Protein AF-J9GMK0-F1 (afdb_monomer_lite)

InterPro domains:
  IPR011496 Beta-N-acetylglucosaminidase, catalytic domain [PF07555] (118-277)
  IPR011496 Beta-N-acetylglucosaminidase, catalytic domain [PS52009] (116-287)
  IPR015882 Beta-hexosaminidase, bacterial type, N-terminal [PF02838] (5-112)
  IPR017853 Glycoside hydrolase superfamily [SSF51445] (116-279)
  IPR029018 Beta-hexosaminidase-like, domain 2 [G3DSA:3.30.379.10] (1-112)
  IPR029018 Beta-hexosaminidase-like, domain 2 [SSF55545] (6-112)
  IPR051822 Glycosyl Hydrolase Family 84 [PTHR13170] (99-275)

Organism: NCBI:txid749906

Structure (mmCIF, N/CA/C/O backbone):
data_AF-J9GMK0-F1
#
_entry.id   AF-J9GMK0-F1
#
loop_
_atom_site.group_PDB
_atom_site.id
_atom_site.type_symbol
_atom_site.label_atom_id
_atom_site.label_alt_id
_atom_site.label_comp_id
_atom_site.label_asym_id
_atom_site.label_entity_id
_atom_site.label_seq_id
_atom_site.pdbx_PDB_ins_code
_atom_site.Cartn_x
_atom_site.Cartn_y
_atom_site.Cartn_z
_atom_site.occupancy
_atom_site.B_iso_or_equiv
_atom_site.auth_seq_id
_atom_site.auth_comp_id
_atom_site.auth_asym_id
_atom_site.auth_atom_id
_atom_site.pdbx_PDB_model_num
ATOM 1 N N . MET A 1 1 ? -7.100 6.648 23.096 1.00 59.22 1 MET A N 1
ATOM 2 C CA . MET A 1 1 ? -6.303 5.732 2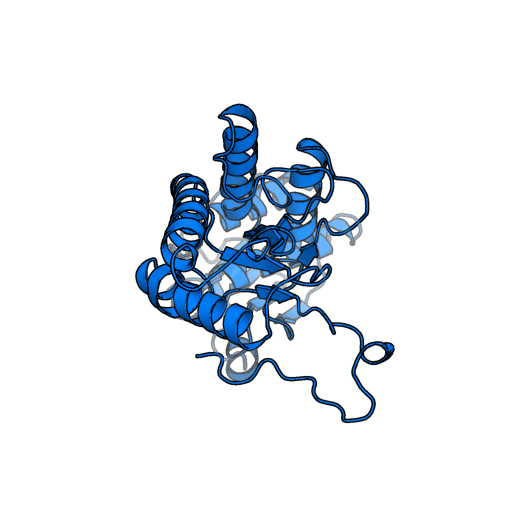2.232 1.00 59.22 1 MET A CA 1
ATOM 3 C C . MET A 1 1 ? -4.825 5.881 22.541 1.00 59.22 1 MET A C 1
ATOM 5 O O . MET A 1 1 ? -4.445 6.974 22.938 1.00 59.22 1 MET A O 1
ATOM 9 N N . GLY A 1 2 ? -4.010 4.836 22.350 1.00 59.94 2 GLY A N 1
ATOM 10 C CA . GLY A 1 2 ? -2.547 4.946 22.476 1.00 59.94 2 GLY A CA 1
ATOM 11 C C . GLY A 1 2 ? -1.956 5.993 21.521 1.00 59.94 2 GLY A C 1
ATOM 12 O O . GLY A 1 2 ? -2.449 6.153 20.401 1.00 59.94 2 GLY A O 1
ATOM 13 N N . ASN A 1 3 ? -0.913 6.709 21.951 1.00 63.22 3 ASN A N 1
ATOM 14 C CA . ASN A 1 3 ? -0.279 7.765 21.145 1.00 63.22 3 ASN A CA 1
ATOM 15 C C . ASN A 1 3 ? 0.328 7.234 19.835 1.00 63.22 3 ASN A C 1
ATOM 17 O O . ASN A 1 3 ? 0.375 7.967 18.854 1.00 63.22 3 ASN A O 1
ATOM 21 N N . GLU A 1 4 ? 0.662 5.944 19.792 1.00 83.88 4 GLU A N 1
ATOM 22 C CA . GLU A 1 4 ? 1.261 5.268 18.633 1.00 83.88 4 GLU A CA 1
ATOM 23 C C . GLU A 1 4 ? 0.251 4.845 17.548 1.00 83.88 4 GLU A C 1
ATOM 25 O O . GLU A 1 4 ? 0.630 4.314 16.502 1.00 83.88 4 GLU A O 1
ATOM 30 N N . ILE A 1 5 ? -1.054 5.069 17.762 1.00 91.12 5 ILE A N 1
ATOM 31 C CA . ILE A 1 5 ? -2.063 4.870 16.713 1.00 91.12 5 ILE A CA 1
ATOM 32 C C . ILE A 1 5 ? -1.959 6.009 15.699 1.00 91.12 5 ILE A C 1
ATOM 34 O O . ILE A 1 5 ? -2.221 7.172 16.031 1.00 91.12 5 ILE A O 1
ATOM 38 N N . THR A 1 6 ? -1.625 5.653 14.460 1.00 93.19 6 THR A N 1
ATOM 39 C CA . THR A 1 6 ? -1.404 6.582 13.348 1.00 93.19 6 THR A CA 1
ATOM 40 C C . THR A 1 6 ? -2.693 7.270 12.908 1.00 93.19 6 THR A C 1
ATOM 42 O O . THR A 1 6 ? -3.789 6.728 13.059 1.00 93.19 6 THR A O 1
ATOM 45 N N . GLN A 1 7 ? -2.565 8.472 12.338 1.00 94.00 7 GLN A N 1
ATOM 46 C CA . GLN A 1 7 ? -3.711 9.251 11.862 1.00 94.00 7 GLN A CA 1
ATOM 47 C C . GLN A 1 7 ? -4.592 8.490 10.848 1.00 94.00 7 GLN A C 1
ATOM 49 O O . GLN A 1 7 ? -5.800 8.483 11.055 1.00 94.00 7 GLN A O 1
ATOM 54 N N . PRO A 1 8 ? -4.050 7.756 9.851 1.00 95.00 8 PRO A N 1
ATOM 55 C CA . PRO A 1 8 ? -4.868 6.961 8.930 1.00 95.00 8 PRO A CA 1
ATOM 56 C C . PRO A 1 8 ? -5.760 5.925 9.622 1.00 95.00 8 PRO A C 1
ATOM 58 O O . PRO A 1 8 ? -6.915 5.759 9.244 1.00 95.00 8 PRO A O 1
ATOM 61 N N . THR A 1 9 ? -5.268 5.264 10.673 1.00 96.44 9 THR A N 1
ATOM 62 C CA . THR A 1 9 ? -6.072 4.320 11.466 1.00 96.44 9 THR A CA 1
ATOM 63 C C . THR A 1 9 ? -7.205 5.027 12.204 1.00 96.44 9 THR A C 1
ATOM 65 O O . THR A 1 9 ? -8.308 4.491 12.300 1.00 96.44 9 THR A O 1
ATOM 68 N N . ARG A 1 10 ? -6.953 6.242 12.710 1.00 95.00 10 ARG A N 1
ATOM 69 C CA . ARG A 1 10 ? -7.975 7.062 13.379 1.00 95.00 10 ARG A CA 1
ATOM 70 C C . ARG A 1 10 ? -9.039 7.516 12.394 1.00 95.00 10 ARG A C 1
ATOM 72 O O . ARG A 1 10 ? -10.217 7.358 12.682 1.00 95.00 10 ARG A O 1
ATOM 79 N N . ASP A 1 11 ? -8.620 8.032 11.245 1.00 96.00 11 ASP A N 1
ATOM 80 C CA . ASP A 1 11 ? -9.519 8.508 10.196 1.00 96.00 11 ASP A CA 1
ATOM 81 C C . ASP A 1 11 ? -10.384 7.364 9.669 1.00 96.00 11 ASP A C 1
ATOM 83 O O . ASP A 1 11 ? -11.595 7.520 9.542 1.00 96.00 11 ASP A O 1
ATOM 87 N N . TYR A 1 12 ? -9.786 6.190 9.444 1.00 97.12 12 TYR A N 1
ATOM 88 C CA . TYR A 1 12 ? -10.525 5.022 8.984 1.00 97.12 12 TYR A CA 1
ATOM 89 C C . TYR A 1 12 ? -11.539 4.535 10.024 1.00 97.12 12 TYR A C 1
ATOM 91 O O . TYR A 1 12 ? -12.679 4.244 9.678 1.00 97.12 12 TYR A O 1
ATOM 99 N N . LEU A 1 13 ? -11.173 4.497 11.309 1.00 96.81 13 LEU A N 1
ATOM 100 C CA . LEU A 1 13 ? -12.131 4.162 12.362 1.00 96.81 13 LEU A CA 1
ATOM 101 C C . LEU A 1 13 ? -13.278 5.174 12.426 1.00 96.81 13 LEU A C 1
ATOM 103 O O . LEU A 1 13 ? -14.431 4.769 12.561 1.00 96.81 13 LEU A O 1
ATOM 107 N N . THR A 1 14 ? -12.969 6.469 12.334 1.00 97.25 14 THR A N 1
ATOM 108 C CA . THR A 1 14 ? -13.987 7.522 12.303 1.00 97.25 14 THR A CA 1
ATOM 109 C C . THR A 1 14 ? -14.949 7.304 11.144 1.00 97.25 14 THR A C 1
ATOM 111 O O . THR A 1 14 ? -16.151 7.231 11.374 1.00 97.25 14 THR A O 1
ATOM 114 N N . GLU A 1 15 ? -14.425 7.080 9.937 1.00 96.44 15 GLU A N 1
ATOM 115 C CA . GLU A 1 15 ? -15.218 6.777 8.742 1.00 96.44 15 GLU A CA 1
ATOM 116 C C . GLU A 1 15 ? -16.147 5.569 8.966 1.00 96.44 15 GLU A C 1
ATOM 118 O O . GLU A 1 15 ? -17.337 5.633 8.661 1.00 96.44 15 GLU A O 1
ATOM 123 N N . VAL A 1 16 ? -15.631 4.478 9.542 1.00 96.31 16 VAL A N 1
ATOM 124 C CA . VAL A 1 16 ? -16.402 3.252 9.820 1.00 96.31 16 VAL A CA 1
ATOM 125 C C . VAL A 1 16 ? -17.542 3.499 10.810 1.00 96.31 16 VAL A C 1
ATOM 127 O O . VAL A 1 16 ? -18.645 2.987 10.621 1.00 96.31 16 VAL A O 1
ATOM 130 N N . LEU A 1 17 ? -17.298 4.273 11.868 1.00 96.00 17 LEU A N 1
ATOM 131 C CA . LEU A 1 17 ? -18.303 4.559 12.894 1.00 96.00 17 LEU A CA 1
ATOM 132 C C . LEU A 1 17 ? -19.346 5.581 12.412 1.00 96.00 17 LEU A C 1
ATOM 134 O O . LEU A 1 17 ? -20.532 5.452 12.716 1.00 96.00 17 LEU A O 1
ATOM 138 N N . GLU A 1 18 ? -18.942 6.567 11.616 1.00 95.75 18 GLU A N 1
ATOM 139 C CA . GLU A 1 18 ? -19.864 7.537 11.018 1.00 95.75 18 GLU A CA 1
ATOM 140 C C . GLU A 1 18 ? -20.797 6.883 9.987 1.00 95.75 18 GLU A C 1
ATOM 142 O O . GLU A 1 18 ? -21.972 7.245 9.912 1.00 95.75 18 GLU A O 1
ATOM 147 N N . GLN A 1 19 ? -20.331 5.861 9.254 1.00 93.25 19 GLN A N 1
ATOM 148 C CA . GLN A 1 19 ? -21.160 5.082 8.318 1.00 93.25 19 GLN A CA 1
ATOM 149 C C . GLN A 1 19 ? -22.354 4.386 8.989 1.00 93.25 19 GLN A C 1
ATOM 151 O O . GLN A 1 19 ? -23.363 4.145 8.327 1.00 93.25 19 GLN A O 1
ATOM 156 N N . ILE A 1 20 ? -22.269 4.100 10.292 1.00 93.38 20 ILE A N 1
ATOM 157 C CA . ILE A 1 20 ? -23.366 3.523 11.085 1.00 93.38 20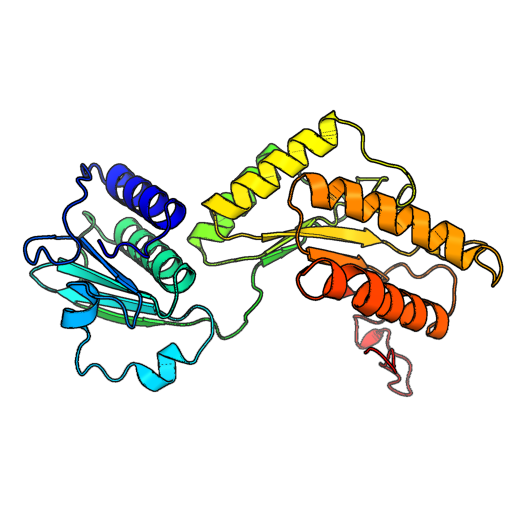 ILE A CA 1
ATOM 158 C C . ILE A 1 20 ? -24.113 4.577 11.923 1.00 93.38 20 ILE A C 1
ATOM 160 O O . ILE A 1 20 ? -24.860 4.237 12.839 1.00 93.38 20 ILE A O 1
ATOM 164 N N . GLY A 1 21 ? -23.896 5.867 11.645 1.00 92.88 21 GLY A N 1
ATOM 165 C CA . GLY A 1 21 ? -24.564 6.980 12.323 1.00 92.88 21 GLY A CA 1
ATOM 166 C C . GLY A 1 21 ? -24.033 7.297 13.724 1.00 92.88 21 GLY A C 1
ATOM 167 O O . GLY A 1 21 ? -24.699 8.007 14.478 1.00 92.88 21 GLY A O 1
ATOM 168 N N . SER A 1 22 ? -22.856 6.786 14.099 1.00 93.38 22 SER A N 1
ATOM 169 C CA . SER A 1 22 ? -22.229 7.111 15.385 1.00 93.38 22 SER A CA 1
ATOM 170 C C . SER A 1 22 ? -21.445 8.423 15.315 1.00 93.38 22 SER A C 1
ATOM 172 O O . SER A 1 22 ? -20.914 8.795 14.274 1.00 93.38 22 SER A O 1
ATOM 174 N N . THR A 1 23 ? -21.335 9.122 16.446 1.00 92.81 23 THR A N 1
ATOM 175 C CA . THR A 1 23 ? -20.430 10.272 16.606 1.00 92.81 23 THR A CA 1
ATOM 176 C C . THR A 1 23 ? -19.166 9.827 17.326 1.00 92.81 23 THR A C 1
ATOM 178 O O . THR A 1 23 ? -19.242 9.148 18.351 1.00 92.81 23 THR A O 1
ATOM 181 N N . VAL A 1 24 ? -18.000 10.224 16.817 1.00 94.56 24 VAL A N 1
ATOM 182 C CA . VAL A 1 24 ? -16.709 9.812 17.374 1.00 94.56 24 VAL A CA 1
ATOM 183 C C . VAL A 1 24 ? -16.100 10.929 18.209 1.00 94.56 24 VAL A C 1
ATOM 185 O O . VAL A 1 24 ? -15.890 12.044 17.739 1.00 94.56 24 VAL A O 1
ATOM 188 N N . GLN A 1 25 ? -15.766 10.607 19.458 1.00 93.88 25 GLN A N 1
ATOM 189 C CA . GLN A 1 25 ? -14.982 11.468 20.333 1.00 93.88 25 GLN A CA 1
ATOM 190 C C . GLN A 1 25 ? -13.764 10.702 20.840 1.00 93.88 25 GLN A C 1
ATOM 192 O O . GLN A 1 25 ? -13.881 9.673 21.507 1.00 93.88 25 GLN A O 1
ATOM 197 N N . PHE A 1 26 ? -12.575 11.227 20.558 1.00 92.19 26 PHE A N 1
ATOM 198 C CA . PHE A 1 26 ? -11.341 10.631 21.048 1.00 92.19 26 PHE A CA 1
ATOM 199 C C . PHE A 1 26 ? -11.056 11.047 22.490 1.00 92.19 26 PHE A C 1
ATOM 201 O O . PHE A 1 26 ? -11.095 12.224 22.842 1.00 92.19 26 PHE A O 1
ATOM 208 N N . VAL A 1 27 ? -10.738 10.052 23.315 1.00 93.44 27 VAL A N 1
ATOM 209 C CA . VAL A 1 27 ? -10.369 10.204 24.728 1.00 93.44 27 VAL A CA 1
ATOM 210 C C . VAL A 1 27 ? -8.989 9.596 24.996 1.00 93.44 27 VAL A C 1
ATOM 212 O O . VAL A 1 27 ? -8.402 8.938 24.125 1.00 93.44 27 VAL A O 1
ATOM 215 N N . ASP A 1 28 ? -8.477 9.801 26.213 1.00 91.00 28 ASP A N 1
ATOM 216 C CA . ASP A 1 28 ? -7.183 9.281 26.670 1.00 91.00 28 ASP A CA 1
ATOM 217 C C . ASP A 1 28 ? -7.020 7.763 26.434 1.00 91.00 28 ASP A C 1
ATOM 219 O O . ASP A 1 28 ? -7.984 6.994 26.459 1.00 91.00 28 ASP A O 1
ATOM 223 N N . ALA A 1 29 ? -5.785 7.316 26.180 1.00 86.62 29 ALA A N 1
ATOM 224 C CA . ALA A 1 29 ? -5.425 5.908 25.973 1.00 86.62 29 ALA A CA 1
ATOM 225 C C . ALA A 1 29 ? -5.848 4.970 27.107 1.00 86.62 29 ALA A C 1
ATOM 227 O O . ALA A 1 29 ? -6.116 3.797 26.853 1.00 86.62 29 ALA A O 1
ATOM 228 N N . ASN A 1 30 ? -5.888 5.479 28.335 1.00 88.31 30 ASN A N 1
ATOM 229 C CA . ASN A 1 30 ? -6.138 4.722 29.555 1.00 88.31 30 ASN A CA 1
ATOM 230 C C . ASN A 1 30 ? -7.572 4.885 30.070 1.00 88.31 30 ASN A C 1
ATOM 232 O O . ASN A 1 30 ? -7.880 4.445 31.177 1.00 88.31 30 ASN A O 1
ATOM 236 N N . ASN A 1 31 ? -8.453 5.527 29.298 1.00 90.44 31 ASN A N 1
ATOM 237 C CA . ASN A 1 31 ? -9.840 5.691 29.696 1.00 90.44 31 ASN A CA 1
ATOM 238 C C . ASN A 1 31 ? -10.613 4.366 29.550 1.00 90.44 31 ASN A C 1
ATOM 240 O O . ASN A 1 31 ? -11.061 4.007 28.462 1.00 90.44 31 ASN A O 1
ATOM 244 N N . ALA A 1 32 ? -10.832 3.678 30.672 1.00 88.12 32 ALA A N 1
ATOM 245 C CA . ALA A 1 32 ? -11.587 2.426 30.731 1.00 88.12 32 ALA A CA 1
ATOM 246 C C . ALA A 1 32 ? -13.088 2.569 30.393 1.00 88.12 32 ALA A C 1
ATOM 248 O O . ALA A 1 32 ? -13.758 1.568 30.162 1.00 88.12 32 ALA A O 1
ATOM 249 N N . SER A 1 33 ? -13.642 3.783 30.326 1.00 91.56 33 SER A N 1
ATOM 250 C CA . SER A 1 33 ? -15.027 3.996 29.869 1.00 91.56 33 SER A CA 1
ATOM 251 C C . SER A 1 33 ? -15.167 4.061 28.341 1.00 91.56 33 SER A C 1
ATOM 253 O O . SER A 1 33 ? -16.284 4.132 27.836 1.00 91.56 33 SER A O 1
ATOM 255 N N . ALA A 1 34 ? -14.057 4.024 27.591 1.00 92.38 34 ALA A N 1
ATOM 256 C CA . ALA A 1 34 ? -14.096 4.030 26.134 1.00 92.38 34 ALA A CA 1
ATOM 257 C C . ALA A 1 34 ? -14.759 2.754 25.584 1.00 92.38 34 ALA A C 1
ATOM 259 O O . ALA A 1 34 ? -14.341 1.640 25.915 1.00 92.38 34 ALA A O 1
ATOM 260 N N . GLN A 1 35 ? -15.750 2.947 24.708 1.00 94.75 35 GLN A N 1
ATOM 261 C CA . GLN A 1 35 ? -16.499 1.876 24.037 1.00 94.75 35 GLN A CA 1
ATOM 262 C C . GLN A 1 35 ? -15.698 1.210 22.915 1.00 94.75 35 GLN A C 1
ATOM 264 O O . GLN A 1 35 ? -15.872 0.024 22.663 1.00 94.75 35 GLN A O 1
ATOM 269 N N . ILE A 1 36 ? -14.801 1.956 22.265 1.00 96.44 36 ILE A N 1
ATOM 270 C CA . ILE A 1 36 ? -13.836 1.423 21.302 1.00 96.44 36 ILE A CA 1
ATOM 271 C C . ILE A 1 36 ? -12.430 1.745 21.808 1.00 96.44 36 ILE A C 1
ATOM 273 O O . ILE A 1 36 ? -12.104 2.899 22.102 1.00 96.44 36 ILE A O 1
ATOM 277 N N . ARG A 1 37 ? -11.583 0.725 21.920 1.00 96.81 37 ARG A N 1
ATOM 278 C CA . ARG A 1 37 ? -10.231 0.818 22.479 1.00 96.81 37 ARG A CA 1
ATOM 279 C C . ARG A 1 37 ? -9.231 0.355 21.428 1.00 96.81 37 ARG A C 1
ATOM 281 O O . ARG A 1 37 ? -9.297 -0.783 20.986 1.00 96.81 37 ARG A O 1
ATOM 288 N N . LEU A 1 38 ? -8.300 1.227 21.045 1.00 96.31 38 LEU A N 1
ATOM 289 C CA . LEU A 1 38 ? -7.215 0.903 20.114 1.00 96.31 38 LEU A CA 1
ATOM 290 C C . LEU A 1 38 ? -5.867 1.058 20.806 1.00 96.31 38 LEU A C 1
ATOM 292 O O . LEU A 1 38 ? -5.611 2.082 21.457 1.00 96.31 38 LEU A O 1
ATOM 296 N N . GLY A 1 39 ? -5.001 0.068 20.613 1.00 96.12 39 GLY A N 1
ATOM 297 C CA . GLY A 1 39 ? -3.627 0.089 21.095 1.00 96.12 39 GLY A CA 1
ATOM 298 C C . GLY A 1 39 ? -2.676 -0.712 20.218 1.00 96.12 39 GLY A C 1
ATOM 299 O O . GLY A 1 39 ? -3.091 -1.459 19.331 1.00 96.12 39 GLY A O 1
ATOM 300 N N . ILE A 1 40 ? -1.388 -0.541 20.507 1.00 96.62 40 ILE A N 1
ATOM 301 C CA . ILE A 1 40 ? -0.278 -1.281 19.906 1.00 96.62 40 ILE A CA 1
ATOM 302 C C . ILE A 1 40 ? 0.437 -2.046 21.017 1.00 96.62 40 ILE A C 1
ATOM 304 O O . ILE A 1 40 ? 0.637 -1.505 22.111 1.00 96.62 40 ILE A O 1
ATOM 308 N N . LYS A 1 41 ? 0.809 -3.302 20.759 1.00 95.31 41 LYS A N 1
ATOM 309 C CA . LYS A 1 41 ? 1.547 -4.132 21.719 1.00 95.31 41 LYS A CA 1
ATOM 310 C C . LYS A 1 41 ? 2.794 -3.392 22.220 1.00 95.31 41 LYS A C 1
ATOM 312 O O . LYS A 1 41 ? 3.508 -2.761 21.452 1.00 95.31 41 LYS A O 1
ATOM 317 N N . GLY A 1 42 ? 3.048 -3.470 23.527 1.00 92.00 42 GLY A N 1
ATOM 318 C CA . GLY A 1 42 ? 4.201 -2.819 24.162 1.00 92.00 42 GLY A CA 1
ATOM 319 C C . GLY A 1 42 ? 4.015 -1.330 24.480 1.00 92.00 42 GLY A C 1
ATOM 320 O O . GLY A 1 42 ? 4.931 -0.720 25.022 1.00 92.00 42 GLY A O 1
ATOM 321 N N . THR A 1 43 ? 2.843 -0.748 24.200 1.00 93.12 43 THR A N 1
ATOM 322 C CA . THR A 1 43 ? 2.535 0.660 24.511 1.00 93.12 43 THR A CA 1
ATOM 323 C C . THR A 1 43 ? 1.513 0.778 25.653 1.00 93.12 43 THR A C 1
ATOM 325 O O . THR A 1 43 ? 0.576 -0.021 25.715 1.00 93.12 43 THR A O 1
ATOM 328 N N . PRO A 1 44 ? 1.622 1.762 26.566 1.00 92.50 44 PRO A N 1
ATOM 329 C CA . PRO A 1 44 ? 0.616 1.958 27.609 1.00 92.50 44 PRO A CA 1
ATOM 330 C C . PRO A 1 44 ? -0.755 2.330 27.020 1.00 92.50 44 PRO A C 1
ATOM 332 O O . PRO A 1 44 ? -0.930 3.403 26.441 1.00 92.50 44 PRO A O 1
ATOM 335 N N . SER A 1 45 ? -1.741 1.444 27.163 1.00 94.94 45 SER A N 1
ATOM 336 C CA . SER A 1 45 ? -3.132 1.703 26.779 1.00 94.94 45 SER A CA 1
ATOM 337 C C . SER A 1 45 ? -4.085 0.718 27.449 1.00 94.94 45 SER A C 1
ATOM 339 O O . SER A 1 45 ? -3.695 -0.384 27.831 1.00 94.94 45 SER A O 1
ATOM 341 N N . GLU A 1 46 ? -5.362 1.084 27.536 1.00 94.94 46 GLU A N 1
ATOM 342 C CA . GLU A 1 46 ? -6.411 0.175 28.001 1.00 94.94 46 GLU A CA 1
ATOM 343 C C . GLU A 1 46 ? -6.537 -1.067 27.102 1.00 94.94 46 GLU A C 1
ATOM 345 O O . GLU A 1 46 ? -6.796 -2.161 27.593 1.00 94.94 46 GLU A O 1
ATOM 350 N N . ALA A 1 47 ? -6.294 -0.927 25.794 1.00 95.69 47 ALA A N 1
ATOM 351 C CA . ALA A 1 47 ? -6.325 -2.058 24.872 1.00 95.69 47 ALA A CA 1
ATOM 352 C C . ALA A 1 47 ? -5.247 -3.104 25.193 1.00 95.69 47 ALA A C 1
ATOM 354 O O . ALA A 1 47 ? -5.524 -4.298 25.140 1.00 95.69 47 ALA A O 1
ATOM 355 N N . VAL A 1 48 ? -4.043 -2.671 25.584 1.00 95.94 48 VAL A N 1
ATOM 356 C CA . VAL A 1 48 ? -2.987 -3.594 26.027 1.00 95.94 48 VAL A CA 1
ATOM 357 C C . VAL A 1 48 ? -3.396 -4.319 27.306 1.00 95.94 48 VAL A C 1
ATOM 359 O O . VAL A 1 48 ? -3.266 -5.537 27.352 1.00 95.94 48 VAL A O 1
ATOM 362 N N . LYS A 1 49 ? -3.976 -3.612 28.286 1.00 95.69 49 LYS A N 1
ATOM 363 C CA . LYS A 1 49 ? -4.445 -4.220 29.545 1.00 95.69 49 LYS A CA 1
ATOM 364 C C . LYS A 1 49 ? -5.498 -5.301 29.329 1.00 95.69 49 LYS A C 1
ATOM 366 O O . LYS A 1 49 ? -5.450 -6.344 29.965 1.00 95.69 49 LYS A O 1
ATOM 371 N N . VAL A 1 50 ? -6.441 -5.081 28.410 1.00 95.81 50 VAL A N 1
ATOM 372 C CA . VAL A 1 50 ? -7.479 -6.075 28.077 1.00 95.81 50 VAL A CA 1
ATOM 373 C C . VAL A 1 50 ? -6.863 -7.389 27.590 1.00 95.81 50 VAL A C 1
ATOM 375 O O . VAL A 1 50 ? -7.384 -8.461 27.894 1.00 95.81 50 VAL A O 1
ATOM 378 N N . PHE A 1 51 ? -5.753 -7.322 26.857 1.00 96.25 51 PHE A N 1
ATOM 379 C CA . PHE A 1 51 ? -5.046 -8.495 26.345 1.00 96.25 51 PHE A CA 1
ATOM 380 C C . PHE A 1 51 ? -3.870 -8.941 27.230 1.00 96.25 51 PHE A C 1
ATOM 382 O O . PHE A 1 51 ? -3.120 -9.835 26.834 1.00 96.25 51 PHE A O 1
ATOM 389 N N . GLU A 1 52 ? -3.703 -8.384 28.435 1.00 93.12 52 GLU A N 1
ATOM 390 C CA . GLU A 1 52 ? -2.723 -8.899 29.395 1.00 93.12 52 GLU A CA 1
ATOM 391 C C . GLU A 1 52 ? -3.049 -10.359 29.742 1.00 93.12 52 GLU A C 1
ATOM 393 O O . GLU A 1 52 ? -4.177 -10.711 30.083 1.00 93.12 52 GLU A O 1
ATOM 398 N N . GLY A 1 53 ? -2.052 -11.236 29.609 1.00 87.88 53 GLY A N 1
ATOM 399 C CA . GLY A 1 53 ? -2.211 -12.676 29.831 1.00 87.88 53 GLY A CA 1
ATOM 400 C C . GLY A 1 53 ? -2.862 -13.451 28.678 1.00 87.88 53 GLY A C 1
ATOM 401 O O . GLY A 1 53 ? -2.937 -14.677 28.756 1.00 87.88 53 GLY A O 1
ATOM 402 N N . ALA A 1 54 ? -3.290 -12.793 27.594 1.00 90.12 54 ALA A N 1
ATOM 403 C CA . ALA A 1 54 ? -3.717 -13.493 26.385 1.00 90.12 54 ALA A CA 1
ATOM 404 C C . ALA A 1 54 ? -2.510 -14.151 25.689 1.00 90.12 54 ALA A C 1
ATOM 406 O O . ALA A 1 54 ? -1.437 -13.554 25.570 1.00 90.12 54 ALA A O 1
ATOM 407 N N . ASN A 1 55 ? -2.681 -15.379 25.190 1.00 90.62 55 ASN A N 1
ATOM 408 C CA . ASN A 1 55 ? -1.621 -16.108 24.489 1.00 90.62 55 ASN A CA 1
ATOM 409 C C . ASN A 1 55 ? -1.475 -15.628 23.032 1.00 90.62 55 ASN A C 1
ATOM 411 O O . ASN A 1 55 ? -1.866 -16.319 22.094 1.00 90.62 55 ASN A O 1
ATOM 415 N N . LEU A 1 56 ? -0.931 -14.422 22.858 1.00 93.56 56 LEU A N 1
ATOM 416 C CA . LEU A 1 56 ? -0.773 -13.766 21.556 1.00 93.56 56 LEU A CA 1
ATOM 417 C C . LEU A 1 56 ? 0.631 -13.906 20.963 1.00 93.56 56 LEU A C 1
ATOM 419 O O . LEU A 1 56 ? 0.841 -13.505 19.824 1.00 93.56 56 LEU A O 1
ATOM 423 N N . GLU A 1 57 ? 1.606 -14.444 21.703 1.00 90.31 57 GLU A N 1
ATOM 424 C CA . GLU A 1 57 ? 3.021 -14.418 21.303 1.00 90.31 57 GLU A CA 1
ATOM 425 C C . GLU A 1 57 ? 3.264 -15.037 19.930 1.00 90.31 57 GLU A C 1
ATOM 427 O O . GLU A 1 57 ? 3.931 -14.428 19.097 1.00 90.31 57 GLU A O 1
ATOM 432 N N . LYS A 1 58 ? 2.672 -16.210 19.678 1.00 89.81 58 LYS A N 1
ATOM 433 C CA . LYS A 1 58 ? 2.822 -16.904 18.399 1.00 89.81 58 LYS A CA 1
ATOM 434 C C . LYS A 1 58 ? 2.145 -16.145 17.256 1.00 89.81 58 LYS A C 1
ATOM 436 O O . LYS A 1 58 ? 2.751 -15.995 16.206 1.00 89.81 58 LYS A O 1
ATOM 441 N N . ALA A 1 59 ? 0.921 -15.657 17.462 1.00 92.00 59 ALA A N 1
ATOM 442 C CA . ALA A 1 59 ? 0.184 -14.920 16.434 1.00 92.00 59 ALA A CA 1
ATOM 443 C C . ALA A 1 59 ? 0.859 -13.579 16.108 1.00 92.00 59 ALA A C 1
ATOM 445 O O . ALA A 1 59 ? 0.968 -13.203 14.952 1.00 92.00 59 ALA A O 1
ATOM 446 N N . PHE A 1 60 ? 1.374 -12.873 17.116 1.00 96.06 60 PHE A N 1
ATOM 447 C CA . PHE A 1 60 ? 1.978 -11.547 16.951 1.00 96.06 60 PHE A CA 1
ATOM 448 C C . PHE A 1 60 ? 3.421 -11.595 16.427 1.00 96.06 60 PHE A C 1
ATOM 450 O O . PHE A 1 60 ? 4.039 -10.545 16.272 1.00 96.06 60 PHE A O 1
ATOM 457 N N . ALA A 1 61 ? 3.965 -12.789 16.177 1.00 94.50 61 ALA A N 1
ATOM 458 C CA . ALA A 1 61 ? 5.192 -12.970 15.406 1.00 94.50 61 ALA A CA 1
ATOM 459 C C . ALA A 1 61 ? 4.928 -13.004 13.887 1.00 94.50 61 ALA A C 1
ATOM 461 O O . ALA A 1 61 ? 5.873 -12.926 13.104 1.00 94.50 61 ALA A O 1
ATOM 462 N N . GLU A 1 62 ? 3.665 -13.135 13.475 1.00 96.44 62 GLU A N 1
ATOM 463 C CA . GLU A 1 62 ? 3.264 -13.211 12.073 1.00 96.44 62 GLU A CA 1
ATOM 464 C C . GLU A 1 62 ? 3.041 -11.809 11.467 1.00 96.44 62 GLU A C 1
ATOM 466 O O . GLU A 1 62 ? 2.751 -10.849 12.192 1.00 96.44 62 GLU A O 1
ATOM 471 N N . PRO A 1 63 ? 3.147 -11.659 10.132 1.00 95.25 63 PRO A N 1
ATOM 472 C CA . PRO A 1 63 ? 2.935 -10.381 9.460 1.00 95.25 63 PRO A CA 1
ATOM 473 C C . PRO A 1 63 ? 1.545 -9.798 9.717 1.00 95.25 63 PRO A C 1
ATOM 475 O O . PRO A 1 63 ? 0.542 -10.513 9.689 1.00 95.25 63 PRO A O 1
ATOM 478 N N . ASP A 1 64 ? 1.483 -8.473 9.871 1.00 96.69 64 ASP A N 1
ATOM 479 C CA . ASP A 1 64 ? 0.232 -7.710 9.948 1.00 96.69 64 ASP A CA 1
ATOM 480 C C . ASP A 1 64 ? -0.711 -8.140 11.095 1.00 96.69 64 ASP A C 1
ATOM 482 O O . ASP A 1 64 ? -1.909 -7.855 11.061 1.00 96.69 64 ASP A O 1
ATOM 486 N N . ALA A 1 65 ? -0.178 -8.820 12.114 1.00 98.00 65 ALA A N 1
ATOM 487 C CA . ALA A 1 65 ? -0.965 -9.443 13.167 1.00 98.00 65 ALA A CA 1
ATOM 488 C C . ALA A 1 65 ? -1.714 -8.444 14.061 1.00 98.00 65 ALA A C 1
ATOM 490 O O . ALA A 1 65 ? -1.212 -7.371 14.422 1.00 98.00 65 ALA A O 1
ATOM 491 N N . TYR A 1 66 ? -2.916 -8.838 14.474 1.00 98.50 66 TYR A N 1
ATOM 492 C CA . TYR A 1 66 ? -3.748 -8.098 15.413 1.00 98.50 66 TYR A CA 1
ATOM 493 C C . TYR A 1 66 ? -4.708 -9.021 16.168 1.00 98.50 66 TYR A C 1
ATOM 495 O O . TYR A 1 66 ? -4.932 -10.176 15.807 1.00 98.50 66 TYR A O 1
ATOM 503 N N . ALA A 1 67 ? -5.298 -8.489 17.233 1.00 98.50 67 ALA A N 1
ATOM 504 C CA . ALA A 1 67 ? -6.389 -9.115 17.956 1.00 98.50 67 ALA A CA 1
ATOM 505 C C . ALA A 1 67 ? -7.560 -8.140 18.099 1.00 98.50 67 ALA A C 1
ATOM 507 O O . ALA A 1 67 ? -7.356 -6.942 18.311 1.00 98.50 67 ALA A O 1
ATOM 508 N N . ILE A 1 68 ? -8.784 -8.654 18.005 1.00 98.50 68 ILE A N 1
ATOM 509 C CA . ILE A 1 68 ? -10.013 -7.931 18.337 1.00 98.50 68 ILE A CA 1
ATOM 510 C C . ILE A 1 68 ? -10.798 -8.731 19.375 1.00 98.50 68 ILE A C 1
ATOM 512 O O . ILE A 1 68 ? -10.974 -9.937 19.231 1.00 98.50 68 ILE A O 1
ATOM 516 N N . ARG A 1 69 ? -11.261 -8.060 20.429 1.00 98.19 69 ARG A N 1
ATOM 517 C CA . ARG A 1 69 ? -12.170 -8.612 21.435 1.00 98.19 69 ARG A CA 1
ATOM 518 C C . ARG A 1 69 ? -13.401 -7.725 21.525 1.00 98.19 69 ARG A C 1
ATOM 520 O O . ARG A 1 69 ? -13.270 -6.516 21.695 1.00 98.19 69 ARG A O 1
ATOM 527 N N . VAL A 1 70 ? -14.573 -8.330 21.426 1.00 97.94 70 VAL A N 1
ATOM 528 C CA . VAL A 1 70 ? -15.865 -7.697 21.684 1.00 97.94 70 VAL A CA 1
ATOM 529 C C . VAL A 1 70 ? -16.447 -8.342 22.934 1.00 97.94 70 VAL A C 1
ATOM 531 O O . VAL A 1 70 ? -16.607 -9.561 22.980 1.00 97.94 70 VAL A O 1
ATOM 534 N N . ASP A 1 71 ? -16.750 -7.529 23.938 1.00 95.62 71 ASP A N 1
ATOM 535 C CA . ASP A 1 71 ? -17.444 -7.939 25.158 1.00 95.62 71 ASP A CA 1
ATOM 536 C C . ASP A 1 71 ? -18.591 -6.966 25.488 1.00 95.62 71 ASP A C 1
ATOM 538 O O . ASP A 1 71 ? -18.872 -6.041 24.726 1.00 95.62 71 ASP A O 1
ATOM 542 N N . ASP A 1 72 ? -19.267 -7.165 26.624 1.00 91.06 72 ASP A N 1
ATOM 543 C CA . ASP A 1 72 ? -20.401 -6.324 27.047 1.00 91.06 72 ASP A CA 1
ATOM 544 C C . ASP A 1 72 ? -20.041 -4.850 27.295 1.00 91.06 72 ASP A C 1
ATOM 546 O O . ASP A 1 72 ? -20.928 -4.007 27.433 1.00 91.06 72 ASP A O 1
ATOM 550 N N . LYS A 1 73 ? -18.751 -4.528 27.427 1.00 90.62 73 LYS A N 1
ATOM 551 C CA . LYS A 1 73 ? -18.272 -3.194 27.794 1.00 90.62 73 LYS A CA 1
ATOM 552 C C . LYS A 1 73 ? -17.711 -2.442 26.598 1.00 90.62 73 LYS A C 1
ATOM 554 O O . LYS A 1 73 ? -17.898 -1.228 26.521 1.00 90.62 73 LYS A O 1
ATOM 559 N N . ALA A 1 74 ? -16.961 -3.121 25.731 1.00 96.44 74 ALA A N 1
ATOM 560 C CA . ALA A 1 74 ? -16.216 -2.463 24.668 1.00 96.44 74 ALA A CA 1
ATOM 561 C C . ALA A 1 74 ? -15.837 -3.393 23.505 1.00 96.44 74 ALA A C 1
ATOM 563 O O . ALA A 1 74 ? -15.742 -4.613 23.633 1.00 96.44 74 ALA A O 1
ATOM 564 N N . VAL A 1 75 ? -15.493 -2.764 22.380 1.00 98.00 75 VAL A N 1
ATOM 565 C CA . VAL A 1 75 ? -14.670 -3.358 21.326 1.00 98.00 75 VAL A CA 1
ATOM 566 C C . VAL A 1 75 ? -13.223 -2.937 21.551 1.00 98.00 75 VAL A C 1
ATOM 568 O O . VAL A 1 75 ? -12.903 -1.749 21.592 1.00 98.00 75 VAL A O 1
ATOM 571 N N . THR A 1 76 ? -12.326 -3.904 21.671 1.00 98.25 76 THR A N 1
ATOM 572 C CA . THR A 1 76 ? -10.894 -3.670 21.853 1.00 98.25 76 THR A CA 1
ATOM 573 C C . THR A 1 76 ? -10.112 -4.239 20.684 1.00 98.25 76 THR A C 1
ATOM 575 O O . THR A 1 76 ? -10.214 -5.427 20.408 1.00 98.25 76 THR A O 1
ATOM 578 N N . ILE A 1 77 ? -9.300 -3.408 20.034 1.00 98.44 77 ILE A N 1
ATOM 579 C CA . ILE A 1 77 ? -8.388 -3.784 18.953 1.00 98.44 77 ILE A CA 1
ATOM 580 C C . ILE A 1 77 ? -6.951 -3.542 19.419 1.00 98.44 77 ILE A C 1
ATOM 582 O O . ILE A 1 77 ? -6.592 -2.435 19.835 1.00 98.44 77 ILE A O 1
ATOM 586 N N . LEU A 1 78 ? -6.121 -4.573 19.314 1.00 98.25 78 LEU A N 1
ATOM 587 C CA . LEU A 1 78 ? -4.696 -4.520 19.606 1.00 98.25 78 LEU A CA 1
ATOM 588 C C . LEU A 1 78 ? -3.905 -4.959 18.373 1.00 98.25 78 LEU A C 1
ATOM 590 O O . LEU A 1 78 ? -3.972 -6.119 17.979 1.00 98.25 78 LEU A O 1
ATOM 594 N N . GLY A 1 79 ? -3.138 -4.049 17.779 1.00 97.88 79 GLY A N 1
ATOM 595 C CA . GLY A 1 79 ? -2.176 -4.399 16.733 1.00 97.88 79 GLY A CA 1
ATOM 596 C C . GLY A 1 79 ? -0.853 -4.884 17.325 1.00 97.88 79 GLY A C 1
ATOM 597 O O . GLY A 1 79 ? -0.410 -4.360 18.352 1.00 97.88 79 GLY A O 1
ATOM 598 N N . ALA A 1 80 ? -0.191 -5.840 16.670 1.00 96.75 80 ALA A N 1
ATOM 599 C CA . ALA A 1 80 ? 1.226 -6.109 16.927 1.00 96.75 80 ALA A CA 1
ATOM 600 C C . ALA A 1 80 ? 2.072 -4.874 16.579 1.00 96.75 80 ALA A C 1
ATOM 602 O O . ALA A 1 80 ? 2.920 -4.454 17.362 1.00 96.75 80 ALA A O 1
ATOM 603 N N . GLU A 1 81 ? 1.735 -4.248 15.452 1.00 94.81 81 GLU A N 1
ATOM 604 C CA . GLU A 1 81 ? 2.257 -2.972 14.968 1.00 94.81 81 GLU A CA 1
ATOM 605 C C . GLU A 1 81 ? 1.110 -2.100 14.433 1.00 94.81 81 GLU A C 1
ATOM 607 O O . GLU A 1 81 ? -0.056 -2.512 14.414 1.00 94.81 81 GLU A O 1
ATOM 612 N N . SER A 1 82 ? 1.435 -0.886 13.977 1.00 93.75 82 SER A N 1
ATOM 613 C CA . SER A 1 82 ? 0.449 0.109 13.533 1.00 93.75 82 SER A CA 1
ATOM 614 C C . SER A 1 82 ? -0.508 -0.414 12.454 1.00 93.75 82 SER A C 1
ATOM 616 O O . SER A 1 82 ? -1.724 -0.259 12.580 1.00 93.75 82 SER A O 1
ATOM 618 N N . MET A 1 83 ? 0.021 -1.107 11.437 1.00 94.56 83 MET A N 1
ATOM 619 C CA . MET A 1 83 ? -0.802 -1.684 10.368 1.00 94.56 83 MET A CA 1
ATOM 620 C C . MET A 1 83 ? -1.688 -2.833 10.855 1.00 94.56 83 MET A C 1
ATOM 622 O O . MET A 1 83 ? -2.807 -2.971 10.374 1.00 94.56 83 MET A O 1
ATOM 626 N N . GLY A 1 84 ? -1.263 -3.599 11.864 1.00 97.38 84 GLY A N 1
ATOM 627 C CA . GLY A 1 84 ? -2.125 -4.600 12.497 1.00 97.38 84 GLY A CA 1
ATOM 628 C C . GLY A 1 84 ? -3.390 -3.963 13.080 1.00 97.38 84 GLY A C 1
ATOM 629 O O . GLY A 1 84 ? -4.502 -4.412 12.808 1.00 97.38 84 GLY A O 1
ATOM 630 N N . ALA A 1 85 ? -3.251 -2.850 13.809 1.00 97.44 85 ALA A N 1
ATOM 631 C CA . ALA A 1 85 ? -4.411 -2.127 14.335 1.00 97.44 85 ALA A CA 1
ATOM 632 C C . ALA A 1 85 ? -5.318 -1.592 13.212 1.00 97.44 85 ALA A C 1
ATOM 634 O O . ALA A 1 85 ? -6.542 -1.680 13.319 1.00 97.44 85 ALA A O 1
ATOM 635 N N . PHE A 1 86 ? -4.731 -1.101 12.117 1.00 97.94 86 PHE A N 1
ATOM 636 C CA . PHE A 1 86 ? -5.465 -0.669 10.926 1.00 97.94 86 PHE A CA 1
ATOM 637 C C . PHE A 1 86 ? -6.295 -1.807 10.304 1.00 97.94 86 PHE A C 1
ATOM 639 O O . PHE A 1 86 ? -7.478 -1.631 10.009 1.00 97.94 86 PHE A O 1
ATOM 646 N N . TYR A 1 87 ? -5.728 -3.009 10.172 1.00 98.44 87 TYR A N 1
ATOM 647 C CA . TYR A 1 87 ? -6.472 -4.178 9.695 1.00 98.44 87 TYR A CA 1
ATOM 648 C C . TYR A 1 87 ? -7.527 -4.667 10.693 1.00 98.44 87 TYR A C 1
ATOM 650 O O . TYR A 1 87 ? -8.581 -5.152 10.274 1.00 98.44 87 TYR A O 1
ATOM 658 N N . GLY A 1 88 ? -7.307 -4.474 11.994 1.00 98.25 88 GLY A N 1
ATOM 659 C CA . GLY A 1 88 ? -8.334 -4.679 13.013 1.00 98.25 88 GLY A CA 1
ATOM 660 C C . GLY A 1 88 ? -9.552 -3.778 12.818 1.00 98.25 88 GLY A C 1
ATOM 661 O O . GLY A 1 88 ? -10.684 -4.248 12.940 1.00 98.25 88 GLY A O 1
ATOM 662 N N . VAL A 1 89 ? -9.347 -2.517 12.418 1.00 98.25 89 VAL A N 1
ATOM 663 C CA . VAL A 1 89 ? -10.447 -1.614 12.033 1.00 98.25 89 VAL A CA 1
ATOM 664 C C . VAL A 1 89 ? -11.169 -2.127 10.784 1.00 98.25 89 VAL A C 1
ATOM 666 O O . VAL A 1 89 ? -12.397 -2.098 10.745 1.00 98.25 89 VAL A O 1
ATOM 669 N N . ALA A 1 90 ? -10.450 -2.680 9.799 1.00 98.19 90 ALA A N 1
ATOM 670 C CA . ALA A 1 90 ? -11.089 -3.303 8.635 1.00 98.19 90 ALA A CA 1
ATOM 671 C C . ALA A 1 90 ? -11.981 -4.496 9.026 1.00 98.19 90 ALA A C 1
ATOM 673 O O . ALA A 1 90 ? -13.082 -4.643 8.499 1.00 98.19 90 ALA A O 1
ATOM 674 N N . THR A 1 91 ? -11.558 -5.322 9.987 1.00 98.38 91 THR A N 1
ATOM 675 C CA . THR A 1 91 ? -12.406 -6.398 10.531 1.00 98.38 91 THR A CA 1
ATOM 676 C C . THR A 1 91 ? -13.629 -5.851 11.248 1.00 98.38 91 THR A C 1
ATOM 678 O O . THR A 1 91 ? -14.733 -6.326 10.995 1.00 98.38 91 THR A O 1
ATOM 681 N N . LEU A 1 92 ? -13.465 -4.816 12.077 1.00 97.94 92 LEU A N 1
ATOM 682 C CA . LEU A 1 92 ? -14.595 -4.156 12.726 1.00 97.94 92 LEU A CA 1
ATOM 683 C C . LEU A 1 92 ? -15.603 -3.631 11.694 1.00 97.94 92 LEU A C 1
ATOM 685 O O . LEU A 1 92 ? -16.798 -3.881 11.838 1.00 97.94 92 LEU A O 1
ATOM 689 N N . LYS A 1 93 ? -15.131 -2.984 10.621 1.00 97.06 93 LYS A N 1
ATOM 690 C CA . LYS A 1 93 ? -15.982 -2.539 9.511 1.00 97.06 93 LYS A CA 1
ATOM 691 C C . LYS A 1 93 ? -16.798 -3.692 8.929 1.00 97.06 93 LYS A C 1
ATOM 693 O O . LYS A 1 93 ? -18.014 -3.571 8.814 1.00 97.06 93 LYS A O 1
ATOM 698 N N . MET A 1 94 ? -16.142 -4.804 8.588 1.00 96.06 94 MET A N 1
ATOM 699 C CA . MET A 1 94 ? -16.812 -5.983 8.028 1.00 96.06 94 MET A CA 1
ATOM 700 C C . MET A 1 94 ? -17.871 -6.548 8.980 1.00 96.06 94 MET A C 1
ATOM 702 O O . MET A 1 94 ? -18.959 -6.913 8.534 1.00 96.06 94 MET A O 1
ATOM 706 N N . MET A 1 95 ? -17.572 -6.618 10.281 1.00 96.25 95 MET A N 1
ATOM 707 C CA . MET A 1 95 ? -18.525 -7.094 11.286 1.00 96.25 95 MET A CA 1
ATOM 708 C C . MET A 1 95 ? -19.739 -6.164 11.373 1.00 96.25 95 MET A C 1
ATOM 710 O O . MET A 1 95 ? -20.872 -6.632 11.296 1.00 96.25 95 MET A O 1
ATOM 714 N N . LEU A 1 96 ? -19.517 -4.850 11.456 1.00 95.19 96 LEU A N 1
ATOM 715 C CA . LEU A 1 96 ? -20.591 -3.857 11.527 1.00 95.19 96 LEU A CA 1
ATOM 716 C C . LEU A 1 96 ? -21.463 -3.855 10.265 1.00 95.19 96 LEU A C 1
ATOM 718 O O . LEU A 1 96 ? -22.677 -3.709 10.378 1.00 95.19 96 LEU A O 1
ATOM 722 N N . SER A 1 97 ? -20.884 -4.038 9.074 1.00 92.56 97 SER A N 1
ATOM 723 C CA . SER A 1 97 ? -21.647 -4.023 7.818 1.00 92.56 97 SER A CA 1
ATOM 724 C C . SER A 1 97 ? -22.391 -5.327 7.517 1.00 92.56 97 SER A C 1
ATOM 726 O O . SER A 1 97 ? -23.258 -5.331 6.648 1.00 92.56 97 SER A O 1
ATOM 728 N N . SER A 1 98 ? -22.048 -6.431 8.187 1.00 90.50 98 SER A N 1
ATOM 729 C CA . SER A 1 98 ? -22.622 -7.759 7.908 1.00 90.50 98 SER A CA 1
ATOM 730 C C . SER A 1 98 ? -23.706 -8.188 8.899 1.00 90.50 98 SER A C 1
ATOM 732 O O . SER A 1 98 ? -24.387 -9.182 8.657 1.00 90.50 98 SER A O 1
ATOM 734 N N . LEU A 1 99 ? -23.851 -7.481 10.022 1.00 86.88 99 LEU A N 1
ATOM 735 C CA . LEU A 1 99 ? -24.732 -7.867 11.122 1.00 86.88 99 LEU A CA 1
ATOM 736 C C . LEU A 1 99 ? -25.930 -6.924 11.225 1.00 86.88 99 LEU A C 1
ATOM 738 O O . LEU A 1 99 ? -25.796 -5.702 11.117 1.00 86.88 99 LEU A O 1
ATOM 742 N N . GLU A 1 100 ? -27.113 -7.498 11.449 1.00 84.44 100 GLU A N 1
ATOM 743 C CA . GLU A 1 100 ? -28.347 -6.729 11.604 1.00 84.44 100 GLU A CA 1
ATOM 744 C C . GLU A 1 100 ? -28.220 -5.712 12.744 1.00 84.44 100 GLU A C 1
ATOM 746 O O . GLU A 1 100 ? -27.718 -6.016 13.828 1.00 84.44 100 GLU A O 1
ATOM 751 N N . ASN A 1 101 ? -28.687 -4.486 12.493 1.00 85.69 101 ASN A N 1
ATOM 752 C CA . ASN A 1 101 ? -28.646 -3.376 13.449 1.00 85.69 101 ASN A CA 1
ATOM 753 C C . ASN A 1 101 ? -27.245 -3.097 14.034 1.00 85.69 101 ASN A C 1
ATOM 755 O O . ASN A 1 101 ? -27.146 -2.534 15.123 1.00 85.69 101 ASN A O 1
ATOM 759 N N . HIS A 1 102 ? -26.175 -3.508 13.340 1.00 88.62 102 HIS A N 1
ATOM 760 C CA . HIS A 1 102 ? -24.783 -3.359 13.775 1.00 88.62 102 HIS A CA 1
ATOM 761 C C . HIS A 1 102 ? -24.467 -4.025 15.129 1.00 88.62 102 HIS A C 1
ATOM 763 O O . HIS A 1 102 ? -23.521 -3.634 15.814 1.00 88.62 102 HIS A O 1
ATOM 769 N N . GLN A 1 103 ? -25.248 -5.034 15.533 1.00 88.69 103 GLN A N 1
ATOM 770 C CA . GLN A 1 103 ? -25.034 -5.743 16.794 1.00 88.69 103 GLN A CA 1
ATOM 771 C C . GLN A 1 103 ? -23.862 -6.715 16.674 1.00 88.69 103 GLN A C 1
ATOM 773 O O . GLN A 1 103 ? -23.934 -7.701 15.945 1.00 88.69 103 GLN A O 1
ATOM 778 N N . LEU A 1 104 ? -22.785 -6.450 17.411 1.00 93.62 104 LEU A N 1
ATOM 779 C CA . LEU A 1 104 ? -21.596 -7.297 17.425 1.00 93.62 104 LEU A CA 1
ATOM 780 C C . LEU A 1 104 ? -21.765 -8.441 18.443 1.00 93.62 104 LEU A C 1
ATOM 782 O O . LEU A 1 104 ? -22.098 -8.167 19.598 1.00 93.62 104 LEU A O 1
ATOM 786 N N . PRO A 1 105 ? -21.519 -9.711 18.072 1.00 94.06 105 PRO A N 1
ATOM 787 C CA . PRO A 1 105 ? -21.478 -10.799 19.040 1.00 94.06 105 PRO A CA 1
ATOM 788 C C . PRO A 1 105 ? -20.255 -10.654 19.947 1.00 94.06 105 PRO A C 1
ATOM 790 O O . PRO A 1 105 ? -19.225 -10.116 19.533 1.00 94.06 105 PRO A O 1
ATOM 793 N N . GLN A 1 106 ? -20.334 -11.217 21.153 1.00 96.88 106 GLN A N 1
ATOM 794 C CA . GLN A 1 106 ? -19.138 -11.415 21.962 1.00 96.88 106 GLN A CA 1
ATOM 795 C C . GLN A 1 106 ? -18.198 -12.382 21.245 1.00 96.88 106 GLN A C 1
ATOM 797 O O . GLN A 1 106 ? -18.575 -13.512 20.924 1.00 96.88 106 GLN A O 1
ATOM 802 N N . VAL A 1 107 ? -16.982 -11.931 20.966 1.00 97.06 107 VAL A N 1
ATOM 803 C CA . VAL A 1 107 ? -16.009 -12.705 20.200 1.00 97.06 107 VAL A CA 1
ATOM 804 C C . VAL A 1 107 ? -14.598 -12.242 20.520 1.00 97.06 107 VAL A C 1
ATOM 806 O O . VAL A 1 107 ? -14.365 -11.081 20.850 1.00 97.06 107 VAL A O 1
ATOM 809 N N . GLU A 1 108 ? -13.643 -13.149 20.373 1.00 97.25 108 GLU A N 1
ATOM 810 C CA . GLU A 1 108 ? -12.225 -12.829 20.328 1.00 97.25 108 GLU A CA 1
ATOM 811 C C . GLU A 1 108 ? -11.626 -13.434 19.059 1.00 97.25 108 GLU A C 1
ATOM 813 O O . GLU A 1 108 ? -11.783 -14.627 18.801 1.00 97.25 108 GLU A O 1
ATOM 818 N N . ILE A 1 109 ? -10.976 -12.602 18.249 1.00 97.25 109 ILE A N 1
ATOM 819 C CA . ILE A 1 109 ? -10.348 -12.993 16.987 1.00 97.25 109 ILE A CA 1
ATOM 820 C C . ILE A 1 109 ? -8.875 -12.610 17.071 1.00 97.25 109 ILE A C 1
ATOM 822 O O . ILE A 1 109 ? -8.551 -11.456 17.357 1.00 97.25 109 ILE A O 1
ATOM 826 N N . HIS A 1 110 ? -7.992 -13.568 16.804 1.00 97.62 110 HIS A N 1
ATOM 827 C CA . HIS A 1 110 ? -6.563 -13.341 16.583 1.00 97.62 110 HIS A CA 1
ATOM 828 C C . HIS A 1 110 ? -6.295 -13.616 15.112 1.00 97.62 110 HIS A C 1
ATOM 830 O O . HIS A 1 110 ? -6.591 -14.713 14.642 1.00 97.62 110 HIS A O 1
ATOM 836 N N . ASP A 1 111 ? -5.789 -12.629 14.386 1.00 98.00 111 ASP A N 1
ATOM 837 C CA . ASP A 1 111 ? -5.679 -12.704 12.931 1.00 98.00 111 ASP A CA 1
ATOM 838 C C . ASP A 1 111 ? -4.352 -12.114 12.452 1.00 98.00 111 ASP A C 1
ATOM 840 O O . ASP A 1 111 ? -3.753 -11.264 13.114 1.00 98.00 111 ASP A O 1
ATOM 844 N N . TRP A 1 112 ? -3.870 -12.616 11.319 1.00 97.88 112 TRP A N 1
ATOM 845 C CA . TRP A 1 112 ? -2.581 -12.265 10.727 1.00 97.88 112 TRP A CA 1
ATOM 846 C C . TRP A 1 112 ? -2.543 -12.647 9.246 1.00 97.88 112 TRP A C 1
ATOM 848 O O . TRP A 1 112 ? -3.334 -13.458 8.761 1.00 97.88 112 TRP A O 1
ATOM 858 N N . ALA A 1 113 ? -1.592 -12.086 8.502 1.00 97.31 113 ALA A N 1
ATOM 859 C CA . ALA A 1 113 ? -1.429 -12.393 7.090 1.00 97.31 113 ALA A CA 1
ATOM 860 C C . ALA A 1 113 ? -0.444 -13.551 6.876 1.00 97.31 113 ALA A C 1
ATOM 862 O O . ALA A 1 113 ? 0.725 -13.460 7.235 1.00 97.31 113 ALA A O 1
ATOM 863 N N . SER A 1 114 ? -0.871 -14.612 6.183 1.00 95.69 114 SER A N 1
ATOM 864 C CA . SER A 1 114 ? 0.049 -15.675 5.733 1.00 95.69 114 SER A CA 1
ATOM 865 C C . SER A 1 114 ? 0.947 -15.242 4.565 1.00 95.69 114 SER A C 1
ATOM 867 O O . SER A 1 114 ? 1.959 -15.880 4.290 1.00 95.69 114 SER A O 1
ATOM 869 N N . ILE A 1 115 ? 0.559 -14.182 3.846 1.00 94.94 115 ILE A N 1
ATOM 870 C CA . ILE A 1 115 ? 1.297 -13.631 2.706 1.00 94.94 115 ILE A CA 1
ATOM 871 C C . ILE A 1 115 ? 1.547 -12.136 2.970 1.00 94.94 115 ILE A C 1
ATOM 873 O O . ILE A 1 115 ? 0.578 -11.375 3.083 1.00 94.94 115 ILE A O 1
ATOM 877 N N . PRO A 1 116 ? 2.814 -11.684 3.042 1.00 91.44 116 PRO A N 1
ATOM 878 C CA . PRO A 1 116 ? 3.137 -10.291 3.364 1.00 91.44 116 PRO A CA 1
ATOM 879 C C . PRO A 1 116 ? 2.694 -9.266 2.315 1.00 91.44 116 PRO A C 1
ATOM 881 O O . PRO A 1 116 ? 2.400 -8.133 2.671 1.00 91.44 116 PRO A O 1
ATOM 884 N N . LEU A 1 117 ? 2.648 -9.636 1.030 1.00 95.62 117 LEU A N 1
ATOM 885 C CA . LEU A 1 117 ? 2.226 -8.753 -0.065 1.00 95.62 117 LEU A CA 1
ATOM 886 C C . LEU A 1 117 ? 0.952 -9.295 -0.708 1.00 95.62 117 LEU A C 1
ATOM 888 O O . LEU A 1 117 ? 0.935 -10.416 -1.214 1.00 95.62 117 LEU A O 1
ATOM 892 N N . ARG A 1 118 ? -0.119 -8.504 -0.678 1.00 97.81 118 ARG A N 1
ATOM 893 C CA . ARG A 1 118 ? -1.465 -8.907 -1.102 1.00 97.81 118 ARG A CA 1
ATOM 894 C C . ARG A 1 118 ? -2.082 -7.753 -1.860 1.00 97.81 118 ARG A C 1
ATOM 896 O O . ARG A 1 118 ? -2.137 -6.642 -1.342 1.00 97.81 118 ARG A O 1
ATOM 903 N N . GLY A 1 119 ? -2.559 -7.982 -3.070 1.00 97.75 119 GLY A N 1
ATOM 904 C CA . GLY A 1 119 ? -2.904 -6.842 -3.893 1.00 97.75 119 GLY A CA 1
ATOM 905 C C . GLY A 1 119 ? -3.375 -7.173 -5.283 1.00 97.75 119 GLY A C 1
ATOM 906 O O . GLY A 1 119 ? -3.715 -8.314 -5.594 1.00 97.75 119 GLY A O 1
ATOM 907 N N . PHE A 1 120 ? -3.352 -6.144 -6.117 1.00 98.19 120 PHE A N 1
ATOM 908 C CA . PHE A 1 120 ? -3.734 -6.224 -7.515 1.00 98.19 120 PHE A CA 1
ATOM 909 C C . PHE A 1 120 ? -2.674 -5.581 -8.408 1.00 98.19 120 PHE A C 1
ATOM 911 O O . PHE A 1 120 ? -1.915 -4.702 -7.998 1.00 98.19 120 PHE A O 1
ATOM 918 N N . VAL A 1 121 ? -2.632 -6.039 -9.656 1.00 98.12 121 VAL A N 1
ATOM 919 C CA . VAL A 1 121 ? -1.760 -5.510 -10.703 1.00 98.12 121 VAL A CA 1
ATOM 920 C C . VAL A 1 121 ? -2.613 -5.045 -11.875 1.00 98.12 121 VAL A C 1
ATOM 922 O O . VAL A 1 121 ? -3.502 -5.764 -12.330 1.00 98.12 121 VAL A O 1
ATOM 925 N N . GLU A 1 122 ? -2.345 -3.848 -12.391 1.00 97.56 122 GLU A N 1
ATOM 926 C CA . GLU A 1 122 ? -2.970 -3.341 -13.620 1.00 97.56 122 GLU A CA 1
ATOM 927 C C . GLU A 1 122 ? -2.271 -3.938 -14.852 1.00 97.56 122 GLU A C 1
ATOM 929 O O . GLU A 1 122 ? -1.658 -3.227 -15.633 1.00 97.56 122 GLU A O 1
ATOM 934 N N . GLY A 1 123 ? -2.292 -5.268 -14.985 1.00 94.81 123 GLY A N 1
ATOM 935 C CA . GLY A 1 123 ? -1.507 -6.009 -15.987 1.00 94.81 123 GLY A CA 1
ATOM 936 C C . GLY A 1 123 ? -2.279 -6.475 -17.228 1.00 94.81 123 GLY A C 1
ATOM 937 O O . GLY A 1 123 ? -1.724 -7.202 -18.052 1.00 94.81 123 GLY A O 1
ATOM 938 N N . PHE A 1 124 ? -3.558 -6.117 -17.366 1.00 94.69 124 PHE A N 1
ATOM 939 C CA . PHE A 1 124 ? -4.388 -6.518 -18.509 1.00 94.69 124 PHE A CA 1
ATOM 940 C C . PHE A 1 124 ? -4.135 -5.633 -19.744 1.00 94.69 124 PHE A C 1
ATOM 942 O O . PHE A 1 124 ? -3.541 -4.560 -19.656 1.00 94.69 124 PHE A O 1
ATOM 949 N N . TYR A 1 125 ? -4.589 -6.077 -20.921 1.00 91.44 125 TYR A N 1
ATOM 950 C CA . TYR A 1 125 ? -4.532 -5.269 -22.144 1.00 91.44 125 TYR A CA 1
ATOM 951 C C . TYR A 1 125 ? -5.535 -4.114 -22.066 1.00 91.44 125 TYR A C 1
ATOM 953 O O . TYR A 1 125 ? -6.737 -4.304 -22.244 1.00 91.44 125 TYR A O 1
ATOM 961 N N . GLY A 1 126 ? -5.023 -2.923 -21.771 1.00 91.00 126 GLY A N 1
ATOM 962 C CA . GLY A 1 126 ? -5.799 -1.717 -21.516 1.00 91.00 126 GLY A CA 1
ATOM 963 C C . GLY A 1 126 ? -5.199 -0.943 -20.346 1.00 91.00 126 GLY A C 1
ATOM 964 O O . GLY A 1 126 ? -4.003 -1.048 -20.072 1.00 91.00 126 GLY A O 1
ATOM 965 N N . GLY A 1 127 ? -6.040 -0.174 -19.664 1.00 93.38 127 GLY A N 1
ATOM 966 C CA . GLY A 1 127 ? -5.676 0.522 -18.440 1.00 93.38 127 GLY A CA 1
ATOM 967 C C . GLY A 1 127 ? -6.912 1.042 -17.719 1.00 93.38 127 GLY A C 1
ATOM 968 O O . GLY A 1 127 ? -7.944 1.314 -18.337 1.00 93.38 127 GLY A O 1
ATOM 969 N N . PHE A 1 128 ? -6.803 1.163 -16.404 1.00 97.19 128 PHE A N 1
ATOM 970 C CA . PHE A 1 128 ? -7.756 1.888 -15.584 1.00 97.19 128 PHE A CA 1
ATOM 971 C C . PHE A 1 128 ? -7.582 3.393 -15.797 1.00 97.19 128 PHE A C 1
ATOM 973 O O . PHE A 1 128 ? -6.474 3.895 -15.991 1.00 97.19 128 PHE A O 1
ATOM 980 N N . ASN A 1 129 ? -8.675 4.144 -15.720 1.00 97.25 129 ASN A N 1
ATOM 981 C CA . ASN A 1 129 ? -8.571 5.587 -15.537 1.00 97.25 129 ASN A CA 1
ATOM 982 C C . ASN A 1 129 ? -8.204 5.917 -14.075 1.00 97.25 129 ASN A C 1
ATOM 984 O O . ASN A 1 129 ? -8.256 5.062 -13.189 1.00 97.25 129 ASN A O 1
ATOM 988 N N . HIS A 1 130 ? -7.840 7.171 -13.807 1.00 98.38 130 HIS A N 1
ATOM 989 C CA . HIS A 1 130 ? -7.401 7.594 -12.472 1.00 98.38 130 HIS A CA 1
ATOM 990 C C . HIS A 1 130 ? -8.449 7.351 -11.372 1.00 98.38 130 HIS A C 1
ATOM 992 O O . HIS A 1 130 ? -8.126 6.816 -10.315 1.00 98.38 130 HIS A O 1
ATOM 998 N N . GLN A 1 131 ? -9.726 7.643 -11.640 1.00 98.50 131 GLN A N 1
ATOM 999 C CA . GLN A 1 131 ? -10.810 7.426 -10.671 1.00 98.50 131 GLN A CA 1
ATOM 1000 C C . GLN A 1 131 ? -10.988 5.943 -10.320 1.00 98.50 131 GLN A C 1
ATOM 1002 O O . GLN A 1 131 ? -11.233 5.603 -9.164 1.00 98.50 131 GLN A O 1
ATOM 1007 N N . GLN A 1 132 ? -10.825 5.049 -11.297 1.00 98.50 132 GLN A N 1
ATOM 1008 C CA . GLN A 1 132 ? -10.859 3.604 -11.073 1.00 98.50 132 GLN A CA 1
ATOM 1009 C C . GLN A 1 132 ? -9.688 3.140 -10.198 1.00 98.50 132 GLN A C 1
ATOM 1011 O O . GLN A 1 132 ? -9.900 2.336 -9.294 1.00 98.50 132 GLN A O 1
ATOM 1016 N N . ARG A 1 133 ? -8.478 3.681 -10.398 1.00 98.62 133 ARG A N 1
ATOM 1017 C CA . ARG A 1 133 ? -7.306 3.378 -9.552 1.00 98.62 133 ARG A CA 1
ATOM 1018 C C . ARG A 1 133 ? -7.537 3.804 -8.103 1.00 98.62 133 ARG A C 1
ATOM 1020 O O . ARG A 1 133 ? -7.350 3.002 -7.192 1.00 98.62 133 ARG A O 1
ATOM 1027 N N . VAL A 1 134 ? -8.040 5.025 -7.902 1.00 98.62 134 VAL A N 1
ATOM 1028 C CA . VAL A 1 134 ? -8.432 5.539 -6.580 1.00 98.62 134 VAL A CA 1
ATOM 1029 C C . VAL A 1 134 ? -9.496 4.647 -5.936 1.00 98.62 134 VAL A C 1
ATOM 1031 O O . VAL A 1 134 ? -9.380 4.280 -4.767 1.00 98.62 134 VAL A O 1
ATOM 1034 N N . SER A 1 135 ? -10.528 4.258 -6.688 1.00 98.50 135 SER A N 1
ATOM 1035 C CA . SER A 1 135 ? -11.589 3.379 -6.189 1.00 98.50 135 SER A CA 1
ATOM 1036 C C . SER A 1 135 ? -11.051 2.009 -5.755 1.00 98.50 135 SER A C 1
ATOM 1038 O O . SER A 1 135 ? -11.394 1.541 -4.669 1.00 98.50 135 SER A O 1
ATOM 1040 N N . LEU A 1 136 ? -10.159 1.399 -6.542 1.00 98.44 136 LEU A N 1
ATOM 1041 C CA . LEU A 1 136 ? -9.570 0.095 -6.229 1.00 98.44 136 LEU A CA 1
ATOM 1042 C C . LEU A 1 136 ? -8.654 0.129 -5.002 1.00 98.44 136 LEU A C 1
ATOM 1044 O O . LEU A 1 136 ? -8.699 -0.801 -4.203 1.00 98.44 136 LEU A O 1
ATOM 1048 N N . MET A 1 137 ? -7.867 1.190 -4.801 1.00 98.56 137 MET A N 1
ATOM 1049 C CA . MET A 1 137 ? -7.047 1.331 -3.588 1.00 98.56 137 MET A CA 1
ATOM 1050 C C . MET A 1 137 ? -7.904 1.487 -2.323 1.00 98.56 137 MET A C 1
ATOM 1052 O O . MET A 1 137 ? -7.588 0.902 -1.287 1.00 98.56 137 MET A O 1
ATOM 1056 N N . ASN A 1 138 ? -9.024 2.217 -2.404 1.00 97.50 138 ASN A N 1
ATOM 1057 C CA . ASN A 1 138 ? -9.979 2.298 -1.293 1.00 97.50 138 ASN A CA 1
ATOM 1058 C C . ASN A 1 138 ? -10.640 0.942 -1.009 1.00 97.50 138 ASN A C 1
ATOM 1060 O O . ASN A 1 138 ? -10.768 0.555 0.147 1.00 97.50 138 ASN A O 1
ATOM 1064 N N . PHE A 1 139 ? -11.005 0.188 -2.048 1.00 97.25 139 PHE A N 1
ATOM 1065 C CA . PHE A 1 139 ? -11.518 -1.171 -1.875 1.00 97.25 139 PHE A CA 1
ATOM 1066 C C . PHE A 1 139 ? -10.471 -2.107 -1.246 1.00 97.25 139 PHE A C 1
ATOM 1068 O O . PHE A 1 139 ? -10.788 -2.868 -0.335 1.00 97.25 139 PHE A O 1
ATOM 1075 N N . ALA A 1 140 ? -9.217 -2.031 -1.700 1.00 97.56 140 ALA A N 1
ATOM 1076 C CA . ALA A 1 140 ? -8.110 -2.857 -1.224 1.00 97.56 140 ALA A CA 1
ATOM 1077 C C . ALA A 1 140 ? -7.905 -2.747 0.295 1.00 97.56 140 ALA A C 1
ATOM 1079 O O . ALA A 1 140 ? -7.772 -3.777 0.962 1.00 97.56 140 ALA A O 1
ATOM 1080 N N . ARG A 1 141 ? -7.972 -1.524 0.841 1.00 95.19 141 ARG A N 1
ATOM 1081 C CA . ARG A 1 141 ? -7.957 -1.249 2.289 1.00 95.19 141 ARG A CA 1
ATOM 1082 C C . ARG A 1 141 ? -8.945 -2.127 3.051 1.00 95.19 141 ARG A C 1
ATOM 1084 O O . ARG A 1 141 ? -8.595 -2.764 4.045 1.00 95.19 141 ARG A O 1
ATOM 1091 N N . ASP A 1 142 ? -10.185 -2.150 2.574 1.00 95.25 142 ASP A N 1
ATOM 1092 C CA . ASP A 1 142 ? -11.306 -2.760 3.278 1.00 95.25 142 ASP A CA 1
ATOM 1093 C C . ASP A 1 142 ? -11.182 -4.283 3.341 1.00 95.25 142 ASP A C 1
ATOM 1095 O O . ASP A 1 142 ? -11.674 -4.892 4.283 1.00 95.25 142 ASP A O 1
ATOM 1099 N N . VAL A 1 143 ? -10.480 -4.892 2.381 1.00 96.50 143 VAL A N 1
ATOM 1100 C CA . VAL A 1 143 ? -10.195 -6.336 2.325 1.00 96.50 143 VAL A CA 1
ATOM 1101 C C . VAL A 1 143 ? -8.747 -6.681 2.692 1.00 96.50 143 VAL A C 1
ATOM 1103 O O . VAL A 1 143 ? -8.282 -7.785 2.414 1.00 96.50 143 VAL A O 1
ATOM 1106 N N . LYS A 1 144 ? -8.036 -5.756 3.352 1.00 98.00 144 LYS A N 1
ATOM 1107 C CA . LYS A 1 144 ? -6.664 -5.927 3.866 1.00 98.00 144 LYS A CA 1
ATOM 1108 C C . LYS A 1 144 ? -5.601 -6.211 2.794 1.00 98.00 144 LYS A C 1
ATOM 1110 O O . LYS A 1 144 ? -4.539 -6.767 3.097 1.00 98.00 144 LYS A O 1
ATOM 1115 N N . MET A 1 145 ? -5.854 -5.834 1.545 1.00 98.25 145 MET A N 1
ATOM 1116 C CA . MET A 1 145 ? -4.809 -5.754 0.525 1.00 98.25 145 MET A CA 1
ATOM 1117 C C . MET A 1 145 ? -3.912 -4.544 0.804 1.00 98.25 145 MET A C 1
ATOM 1119 O O . MET A 1 145 ? -4.380 -3.504 1.257 1.00 98.25 145 MET A O 1
ATOM 1123 N N . ASN A 1 146 ? -2.620 -4.684 0.522 1.00 97.62 146 ASN A N 1
ATOM 1124 C CA . ASN A 1 146 ? -1.590 -3.702 0.840 1.00 97.62 146 ASN A CA 1
ATOM 1125 C C . ASN A 1 146 ? -0.696 -3.328 -0.350 1.00 97.62 146 ASN A C 1
ATOM 1127 O O . ASN A 1 146 ? 0.296 -2.635 -0.156 1.00 97.62 146 ASN A O 1
ATOM 1131 N N . LEU A 1 147 ? -1.023 -3.770 -1.568 1.00 98.56 147 LEU A N 1
ATOM 1132 C CA . LEU A 1 147 ? -0.218 -3.488 -2.754 1.00 98.56 147 LEU A CA 1
ATOM 1133 C C . LEU A 1 147 ? -1.079 -3.237 -3.997 1.00 98.56 147 LEU A C 1
ATOM 1135 O O . LEU A 1 147 ? -1.959 -4.023 -4.345 1.00 98.56 147 LEU A O 1
ATOM 1139 N N . TYR A 1 148 ? -0.745 -2.179 -4.718 1.00 98.69 148 TYR A N 1
ATOM 1140 C CA . TYR A 1 148 ? -1.174 -1.908 -6.076 1.00 98.69 148 TYR A CA 1
ATOM 1141 C C . TYR A 1 148 ? 0.064 -1.783 -6.968 1.00 98.69 148 TYR A C 1
ATOM 1143 O O . TYR A 1 148 ? 0.877 -0.876 -6.804 1.00 98.69 148 TYR A O 1
ATOM 1151 N N . VAL A 1 149 ? 0.201 -2.692 -7.936 1.00 98.69 149 VAL A N 1
ATOM 1152 C CA . VAL A 1 149 ? 1.253 -2.628 -8.956 1.00 98.69 149 VAL A CA 1
ATOM 1153 C C . VAL A 1 149 ? 0.721 -1.932 -10.211 1.00 98.69 149 VAL A C 1
ATOM 1155 O O . VAL A 1 149 ? -0.096 -2.488 -10.953 1.00 98.69 149 VAL A O 1
ATOM 1158 N N . TYR A 1 150 ? 1.218 -0.724 -10.471 1.00 98.62 150 TYR A N 1
ATOM 1159 C CA . TYR A 1 150 ? 0.961 0.022 -11.699 1.00 98.62 150 TYR A CA 1
ATOM 1160 C C . TYR A 1 150 ? 1.751 -0.585 -12.859 1.00 98.62 150 TYR A C 1
ATOM 1162 O O . TYR A 1 150 ? 2.971 -0.433 -12.933 1.00 98.62 150 TYR A O 1
ATOM 1170 N N . ALA A 1 151 ? 1.060 -1.271 -13.769 1.00 97.56 151 ALA A N 1
ATOM 1171 C CA . ALA A 1 151 ? 1.639 -1.937 -14.943 1.00 97.56 151 ALA A CA 1
ATOM 1172 C C . ALA A 1 151 ? 0.809 -1.707 -16.221 1.00 97.56 151 ALA A C 1
ATOM 1174 O O . ALA A 1 151 ? 0.753 -2.566 -17.103 1.00 97.56 151 ALA A O 1
ATOM 1175 N N . ALA A 1 152 ? 0.151 -0.547 -16.291 1.00 96.44 152 ALA A N 1
ATOM 1176 C CA . ALA A 1 152 ? -0.872 -0.215 -17.273 1.00 96.44 152 ALA A CA 1
ATOM 1177 C C . ALA A 1 152 ? -0.357 -0.262 -18.718 1.00 96.44 152 ALA A C 1
ATOM 1179 O O . ALA A 1 152 ? 0.204 0.719 -19.192 1.00 96.44 152 ALA A O 1
ATOM 1180 N N . LYS A 1 153 ? -0.640 -1.331 -19.474 1.00 92.88 153 LYS A N 1
ATOM 1181 C CA . LYS A 1 153 ? -0.134 -1.514 -20.854 1.00 92.88 153 LYS A CA 1
ATOM 1182 C C . LYS A 1 153 ? -0.464 -0.358 -21.818 1.00 92.88 153 LYS A C 1
ATOM 1184 O O . LYS A 1 153 ? 0.182 -0.229 -22.855 1.00 92.88 153 LYS A O 1
ATOM 1189 N N . SER A 1 154 ? -1.464 0.471 -21.509 1.00 93.81 154 SER A N 1
ATOM 1190 C CA . SER A 1 154 ? -1.787 1.697 -22.253 1.00 93.81 154 SER A CA 1
ATOM 1191 C C . SER A 1 154 ? -0.804 2.860 -22.046 1.00 93.81 154 SER A C 1
ATOM 1193 O O . SER A 1 154 ? -0.834 3.815 -22.821 1.00 93.81 154 SER A O 1
ATOM 1195 N N . ASP A 1 155 ? 0.029 2.831 -21.005 1.00 96.19 155 ASP A N 1
ATOM 1196 C CA . ASP A 1 155 ? 1.011 3.871 -20.716 1.00 96.19 155 ASP A CA 1
ATOM 1197 C C . ASP A 1 155 ? 2.350 3.573 -21.418 1.00 96.19 155 ASP A C 1
ATOM 1199 O O . ASP A 1 155 ? 2.982 2.528 -21.262 1.00 96.19 155 ASP A O 1
ATOM 1203 N N . ARG A 1 156 ? 2.816 4.520 -22.233 1.00 95.31 156 ARG A N 1
ATOM 1204 C CA . ARG A 1 156 ? 4.089 4.370 -22.945 1.00 95.31 156 ARG A CA 1
ATOM 1205 C C . ARG A 1 156 ? 5.290 4.676 -22.061 1.00 95.31 156 ARG A C 1
ATOM 1207 O O . ARG A 1 156 ? 6.351 4.116 -22.300 1.00 95.31 156 ARG A O 1
ATOM 1214 N N . TYR A 1 157 ? 5.148 5.515 -21.038 1.00 97.44 157 TYR A N 1
ATOM 1215 C CA . TYR A 1 157 ? 6.252 5.954 -20.175 1.00 97.44 157 TYR A CA 1
ATOM 1216 C C . TYR A 1 157 ? 6.785 4.869 -19.244 1.00 97.44 157 TYR A C 1
ATOM 1218 O O . TYR A 1 157 ? 7.893 5.001 -18.735 1.00 97.44 157 TYR A O 1
ATOM 1226 N N . HIS A 1 158 ? 6.025 3.797 -19.035 1.00 95.69 158 HIS A N 1
ATOM 1227 C CA . HIS A 1 158 ? 6.494 2.619 -18.313 1.00 95.69 158 HIS A CA 1
ATOM 1228 C C . HIS A 1 158 ? 6.888 1.460 -19.255 1.00 95.69 158 HIS A C 1
ATOM 1230 O O . HIS A 1 158 ? 7.421 0.447 -18.802 1.00 95.69 158 HIS A O 1
ATOM 1236 N N . THR A 1 159 ? 6.671 1.623 -20.570 1.00 93.31 159 THR A N 1
ATOM 1237 C CA . THR A 1 159 ? 7.020 0.662 -21.630 1.00 93.31 159 THR A CA 1
ATOM 1238 C C . THR A 1 159 ? 8.027 1.254 -22.627 1.00 93.31 159 THR A C 1
ATOM 1240 O O . THR A 1 159 ? 9.215 1.301 -22.341 1.00 93.31 159 THR A O 1
ATOM 1243 N N . ASP A 1 160 ? 7.599 1.711 -23.807 1.00 91.81 160 ASP A N 1
ATOM 1244 C CA . ASP A 1 160 ? 8.472 2.188 -24.894 1.00 91.81 160 ASP A CA 1
ATOM 1245 C C . ASP A 1 160 ? 9.262 3.464 -24.569 1.00 91.81 160 ASP A C 1
ATOM 1247 O O . ASP A 1 160 ? 10.303 3.708 -25.174 1.00 91.81 160 ASP A O 1
ATOM 1251 N N . TRP A 1 161 ? 8.743 4.300 -23.674 1.00 95.62 161 TRP A N 1
ATOM 1252 C CA . TRP A 1 161 ? 9.300 5.590 -23.258 1.00 95.62 161 TRP A CA 1
ATOM 1253 C C . TRP A 1 161 ? 9.792 5.546 -21.809 1.00 95.62 161 TRP A C 1
ATOM 1255 O O . TRP A 1 161 ? 9.737 6.557 -21.109 1.00 95.62 161 TRP A O 1
ATOM 1265 N N . TRP A 1 162 ? 10.265 4.381 -21.356 1.00 94.56 162 TRP A N 1
ATOM 1266 C CA . TRP A 1 162 ? 10.845 4.190 -20.021 1.00 94.56 162 TRP A CA 1
ATOM 1267 C C . TRP A 1 162 ? 11.966 5.192 -19.697 1.00 94.56 162 TRP A C 1
ATOM 1269 O O . TRP A 1 162 ? 12.195 5.509 -18.532 1.00 94.56 162 TRP A O 1
ATOM 1279 N N . ASP A 1 163 ? 12.648 5.703 -20.723 1.00 94.81 163 ASP A N 1
ATOM 1280 C CA . ASP A 1 163 ? 13.762 6.644 -20.639 1.00 94.81 163 ASP A CA 1
ATOM 1281 C C . ASP A 1 163 ? 13.334 8.122 -20.659 1.00 94.81 163 ASP A C 1
ATOM 1283 O O . ASP A 1 163 ? 14.171 9.014 -20.512 1.00 94.81 163 ASP A O 1
ATOM 1287 N N . LYS A 1 164 ? 12.037 8.409 -20.834 1.00 97.44 164 LYS A N 1
ATOM 1288 C CA . LYS A 1 164 ? 11.487 9.771 -20.849 1.00 97.44 164 LYS A CA 1
ATOM 1289 C C . LYS A 1 164 ? 10.785 10.077 -19.544 1.00 97.44 164 LYS A C 1
ATOM 1291 O O . LYS A 1 164 ? 9.961 9.289 -19.102 1.00 97.44 164 LYS A O 1
ATOM 1296 N N . LEU A 1 165 ? 11.012 11.255 -18.968 1.00 98.50 165 LEU A N 1
ATOM 1297 C CA . LEU A 1 165 ? 10.287 11.720 -17.782 1.00 98.50 165 LEU A CA 1
ATOM 1298 C C . LEU A 1 165 ? 8.786 11.924 -18.060 1.00 98.50 165 LEU A C 1
ATOM 1300 O O . LEU A 1 165 ? 8.392 12.266 -19.174 1.00 98.50 165 LEU A O 1
ATOM 1304 N N . TYR A 1 166 ? 7.954 11.668 -17.049 1.00 98.69 166 TYR A N 1
ATOM 1305 C CA . TYR A 1 166 ? 6.508 11.866 -17.121 1.00 98.69 166 TYR A CA 1
ATOM 1306 C C . TYR A 1 166 ? 6.191 13.366 -17.185 1.00 98.69 166 TYR A C 1
ATOM 1308 O O . TYR A 1 166 ? 6.919 14.150 -16.570 1.00 98.69 166 TYR A O 1
ATOM 1316 N N . PRO A 1 167 ? 5.105 13.769 -17.865 1.00 98.31 167 PRO A N 1
ATOM 1317 C CA . PRO A 1 167 ? 4.570 15.120 -17.758 1.00 98.31 167 PRO A CA 1
ATOM 1318 C C . PRO A 1 167 ? 3.943 15.369 -16.380 1.00 98.31 167 PRO A C 1
ATOM 1320 O O . PRO A 1 167 ? 3.557 14.432 -15.676 1.00 98.31 167 PRO A O 1
ATOM 1323 N N . ASP A 1 168 ? 3.766 16.645 -16.039 1.00 98.19 168 ASP A N 1
ATOM 1324 C CA . ASP A 1 168 ? 3.204 17.069 -14.752 1.00 98.19 168 ASP A CA 1
ATOM 1325 C C . ASP A 1 168 ? 1.798 16.516 -14.494 1.00 98.19 168 ASP A C 1
ATOM 1327 O O . ASP A 1 168 ? 1.470 16.169 -13.363 1.00 98.19 168 ASP A O 1
ATOM 1331 N N . GLU A 1 169 ? 0.965 16.392 -15.531 1.00 97.56 169 GLU A N 1
ATOM 1332 C CA . GLU A 1 169 ? -0.403 15.878 -15.399 1.00 97.56 169 GLU A CA 1
ATOM 1333 C C . GLU A 1 169 ? -0.421 14.448 -14.834 1.00 97.56 169 GLU A C 1
ATOM 1335 O O . GLU A 1 169 ? -1.106 14.173 -13.847 1.00 97.56 169 GLU A O 1
ATOM 1340 N N . GLN A 1 170 ? 0.376 13.544 -15.408 1.00 98.00 170 GLN A N 1
ATOM 1341 C CA . GLN A 1 170 ? 0.496 12.163 -14.937 1.00 98.00 170 GLN A CA 1
ATOM 1342 C C . GLN A 1 170 ? 1.189 12.105 -13.572 1.00 98.00 170 GLN A C 1
ATOM 1344 O O . GLN A 1 170 ? 0.763 11.349 -12.700 1.00 98.00 170 GLN A O 1
ATOM 1349 N N . MET A 1 171 ? 2.206 12.942 -13.345 1.00 98.62 171 MET A N 1
ATOM 1350 C CA . MET A 1 171 ? 2.868 13.027 -12.040 1.00 98.62 171 MET A CA 1
ATOM 1351 C C . MET A 1 171 ? 1.920 13.491 -10.929 1.00 98.62 171 MET A C 1
ATOM 1353 O O . MET A 1 171 ? 2.019 13.007 -9.802 1.00 98.62 171 MET A O 1
ATOM 1357 N N . ASN A 1 172 ? 0.971 14.381 -11.229 1.00 98.69 172 ASN A N 1
ATOM 1358 C CA . ASN A 1 172 ? -0.055 14.800 -10.276 1.00 98.69 172 ASN A CA 1
ATOM 1359 C C . ASN A 1 172 ? -0.992 13.643 -9.917 1.00 98.69 172 ASN A C 1
ATOM 1361 O O . ASN A 1 172 ? -1.244 13.425 -8.733 1.00 98.69 172 ASN A O 1
ATOM 1365 N N . GLN A 1 173 ? -1.417 12.844 -10.901 1.00 98.56 173 GLN A N 1
ATOM 1366 C CA . GLN A 1 173 ? -2.209 11.638 -10.642 1.00 98.56 173 GLN A CA 1
ATOM 1367 C C . GLN A 1 173 ? -1.446 10.636 -9.770 1.00 98.56 173 GLN A C 1
ATOM 1369 O O . GLN A 1 173 ? -1.993 10.125 -8.797 1.00 98.56 173 GLN A O 1
ATOM 1374 N N . PHE A 1 174 ? -0.167 10.383 -10.054 1.00 98.81 174 PHE A N 1
ATOM 1375 C CA . PHE A 1 174 ? 0.639 9.485 -9.223 1.00 98.81 174 PHE A CA 1
ATOM 1376 C C . PHE A 1 174 ? 0.845 10.021 -7.808 1.00 98.81 174 PHE A C 1
ATOM 1378 O O . PHE A 1 174 ? 0.783 9.242 -6.860 1.00 98.81 174 PHE A O 1
ATOM 1385 N N . ARG A 1 175 ? 1.013 11.337 -7.634 1.00 98.75 175 ARG A N 1
ATOM 1386 C CA . ARG A 1 175 ? 1.092 11.945 -6.300 1.00 98.75 175 ARG A CA 1
ATOM 1387 C C . ARG A 1 175 ? -0.190 11.709 -5.506 1.00 98.75 175 ARG A C 1
ATOM 1389 O O . ARG A 1 175 ? -0.116 11.370 -4.332 1.00 98.75 175 ARG A O 1
ATOM 1396 N N . GLU A 1 176 ? -1.356 11.825 -6.139 1.00 98.75 176 GLU A N 1
ATOM 1397 C CA 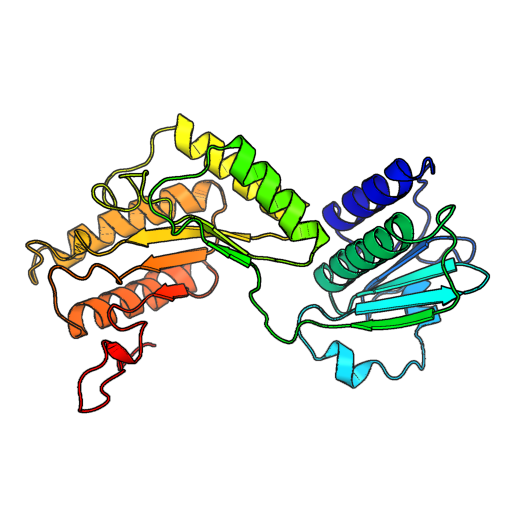. GLU A 1 176 ? -2.629 11.497 -5.488 1.00 98.75 176 GLU A CA 1
ATOM 1398 C C . GLU A 1 176 ? -2.703 10.024 -5.058 1.00 98.75 176 GLU A C 1
ATOM 1400 O O . GLU A 1 176 ? -3.189 9.739 -3.965 1.00 98.75 176 GLU A O 1
ATOM 1405 N N . LEU A 1 177 ? -2.182 9.091 -5.866 1.00 98.75 177 LEU A N 1
ATOM 1406 C CA . LEU A 1 177 ? -2.122 7.669 -5.500 1.00 98.75 177 LEU A CA 1
ATOM 1407 C C . LEU A 1 177 ? -1.144 7.410 -4.342 1.00 98.75 177 LEU A C 1
ATOM 1409 O O . LEU A 1 177 ? -1.470 6.638 -3.445 1.00 98.75 177 LEU A O 1
ATOM 1413 N N . VAL A 1 178 ? 0.006 8.091 -4.300 1.00 98.56 178 VAL A N 1
ATOM 1414 C CA . VAL A 1 178 ? 0.949 8.004 -3.168 1.00 98.56 178 VAL A CA 1
ATOM 1415 C C . VAL A 1 178 ? 0.349 8.588 -1.883 1.00 98.56 178 VAL A C 1
ATOM 1417 O O . VAL A 1 178 ? 0.520 8.033 -0.798 1.00 98.56 178 VAL A O 1
ATOM 1420 N N . GLU A 1 179 ? -0.404 9.686 -1.961 1.00 97.94 179 GLU A N 1
ATOM 1421 C CA . GLU A 1 179 ? -1.128 10.189 -0.787 1.00 97.94 179 GLU A CA 1
ATOM 1422 C C . GLU A 1 179 ? -2.253 9.238 -0.358 1.00 97.94 179 GLU A C 1
ATOM 1424 O O . GLU A 1 179 ? -2.537 9.098 0.835 1.00 97.94 179 GLU A O 1
ATOM 1429 N N . LEU A 1 180 ? -2.881 8.548 -1.312 1.00 98.06 180 LEU A N 1
ATOM 1430 C CA . LEU A 1 180 ? -3.900 7.547 -1.023 1.00 98.06 180 LEU A CA 1
ATOM 1431 C C . LEU A 1 180 ? -3.314 6.289 -0.372 1.00 98.06 180 LEU A C 1
ATOM 1433 O O . LEU A 1 180 ? -3.956 5.733 0.519 1.00 98.06 180 LEU A O 1
ATOM 1437 N N . GLU A 1 181 ? -2.097 5.876 -0.734 1.00 97.44 181 GLU A N 1
ATOM 1438 C CA . GLU A 1 181 ? -1.361 4.802 -0.050 1.00 97.44 181 GLU A CA 1
ATOM 1439 C C . GLU A 1 181 ? -1.308 5.051 1.459 1.00 97.44 181 GLU A C 1
ATOM 1441 O O . GLU A 1 181 ? -1.658 4.171 2.245 1.00 97.44 181 GLU A O 1
ATOM 1446 N N . LYS A 1 182 ? -0.968 6.276 1.880 1.00 94.00 182 LYS A N 1
ATOM 1447 C CA . LYS A 1 182 ? -0.875 6.632 3.306 1.00 94.00 182 LYS A CA 1
ATOM 1448 C C . LYS A 1 182 ? -2.207 6.467 4.036 1.00 94.00 182 LYS A C 1
ATOM 1450 O O . LYS A 1 182 ? -2.217 6.117 5.210 1.00 94.00 182 LYS A O 1
ATOM 1455 N N . LYS A 1 183 ? -3.327 6.725 3.354 1.00 95.56 183 LYS A N 1
ATOM 1456 C CA . LYS A 1 183 ? -4.685 6.625 3.917 1.00 95.56 183 LYS A CA 1
ATOM 1457 C C . LYS A 1 183 ? -5.223 5.197 3.930 1.00 95.56 183 LYS A C 1
ATOM 1459 O O . LYS A 1 183 ? -6.034 4.849 4.782 1.00 95.56 183 LYS A O 1
ATOM 1464 N N . THR A 1 184 ? -4.815 4.394 2.954 1.00 96.88 184 THR A N 1
ATOM 1465 C CA . THR A 1 184 ? -5.391 3.068 2.693 1.00 96.88 184 THR A CA 1
ATOM 1466 C C . THR A 1 184 ? -4.522 1.921 3.182 1.00 96.88 184 THR A C 1
ATOM 1468 O O . THR A 1 184 ? -5.014 0.802 3.293 1.00 96.88 184 THR A O 1
ATOM 1471 N N . GLY A 1 185 ? -3.237 2.170 3.445 1.00 94.81 185 GLY A N 1
ATOM 1472 C CA . GLY A 1 185 ? -2.247 1.113 3.638 1.00 94.81 185 GLY A CA 1
ATOM 1473 C C . GLY A 1 185 ? -1.965 0.304 2.366 1.00 94.81 185 GLY A C 1
ATOM 1474 O O . GLY A 1 185 ? -1.223 -0.674 2.426 1.00 94.81 185 GLY A O 1
ATOM 1475 N N . CYS A 1 186 ? -2.556 0.681 1.224 1.00 97.62 186 CYS A N 1
ATOM 1476 C CA . CYS A 1 186 ? -2.349 0.039 -0.065 1.00 97.62 186 CYS A CA 1
ATOM 1477 C C . CYS A 1 186 ? -1.201 0.735 -0.792 1.00 97.62 186 CYS A C 1
ATOM 1479 O O . CYS A 1 186 ? -1.355 1.844 -1.286 1.00 97.62 186 CYS A O 1
ATOM 1481 N N . GLU A 1 187 ? -0.042 0.089 -0.830 1.00 97.81 187 GLU A N 1
ATOM 1482 C CA . GLU A 1 187 ? 1.175 0.634 -1.417 1.00 97.81 187 GLU A CA 1
ATOM 1483 C C . GLU A 1 187 ? 1.045 0.859 -2.927 1.00 97.81 187 GLU A C 1
ATOM 1485 O O . GLU A 1 187 ? 0.672 -0.063 -3.652 1.00 97.81 187 GLU A O 1
ATOM 1490 N N . PHE A 1 188 ? 1.417 2.044 -3.418 1.00 98.69 188 PHE A N 1
ATOM 1491 C CA . PHE A 1 188 ? 1.519 2.316 -4.850 1.00 98.69 188 PHE A CA 1
ATOM 1492 C C . PHE A 1 188 ? 2.926 1.968 -5.357 1.00 98.69 188 PHE A C 1
ATOM 1494 O O . PHE A 1 188 ? 3.890 2.711 -5.166 1.00 98.69 188 PHE A O 1
ATOM 1501 N N . ALA A 1 189 ? 3.045 0.827 -6.038 1.00 98.69 189 ALA A N 1
ATOM 1502 C CA . ALA A 1 189 ? 4.284 0.380 -6.661 1.00 98.69 189 ALA A CA 1
ATOM 1503 C C . ALA A 1 189 ? 4.263 0.660 -8.166 1.00 98.69 189 ALA A C 1
ATOM 1505 O O . ALA A 1 189 ? 3.385 0.184 -8.890 1.00 98.69 189 ALA A O 1
ATOM 1506 N N . TRP A 1 190 ? 5.264 1.385 -8.661 1.00 98.75 190 TRP A N 1
ATOM 1507 C CA . TRP A 1 190 ? 5.396 1.660 -10.091 1.00 98.75 190 TRP A CA 1
ATOM 1508 C C . TRP A 1 190 ? 6.242 0.587 -10.775 1.00 98.75 190 TRP A C 1
ATOM 1510 O O . TRP A 1 190 ? 7.215 0.101 -10.197 1.00 98.75 190 TRP A O 1
ATOM 1520 N N . SER A 1 191 ? 5.892 0.200 -12.001 1.00 98.06 191 SER A N 1
ATOM 1521 C CA . SER A 1 191 ? 6.643 -0.803 -12.761 1.00 98.06 191 SER A CA 1
ATOM 1522 C C . SER A 1 191 ? 7.290 -0.230 -14.013 1.00 98.06 191 SER A C 1
ATOM 1524 O O . SER A 1 191 ? 6.720 0.652 -14.633 1.00 98.06 191 SER A O 1
ATOM 1526 N N . VAL A 1 192 ? 8.426 -0.787 -14.433 1.00 96.94 192 VAL A N 1
ATOM 1527 C CA . VAL A 1 192 ? 9.005 -0.577 -15.769 1.00 96.94 192 VAL A CA 1
ATOM 1528 C C . VAL A 1 192 ? 9.050 -1.896 -16.524 1.00 96.94 192 VAL A C 1
ATOM 1530 O O . VAL A 1 192 ? 9.438 -2.922 -15.966 1.00 96.94 192 VAL A O 1
ATOM 1533 N N . HIS A 1 193 ? 8.702 -1.866 -17.805 1.00 93.19 193 HIS A N 1
ATOM 1534 C CA . HIS A 1 193 ? 8.861 -2.994 -18.706 1.00 93.19 193 HIS A CA 1
ATOM 1535 C C . HIS A 1 193 ? 10.175 -2.887 -19.499 1.00 93.19 193 HIS A C 1
ATOM 1537 O O . HIS A 1 193 ? 10.390 -1.945 -20.259 1.00 93.19 193 HIS A O 1
ATOM 1543 N N . LEU A 1 194 ? 11.061 -3.879 -19.367 1.00 86.62 194 LEU A N 1
ATOM 1544 C CA . LEU A 1 194 ? 12.427 -3.840 -19.913 1.00 86.62 194 LEU A CA 1
ATOM 1545 C C . LEU A 1 194 ? 12.541 -4.185 -21.407 1.00 86.62 194 LEU A C 1
ATOM 1547 O O . LEU A 1 194 ? 13.634 -4.124 -21.972 1.00 86.62 194 LEU A O 1
ATOM 1551 N N . GLY A 1 195 ? 11.442 -4.543 -22.072 1.00 78.25 195 GLY A N 1
ATOM 1552 C CA . GLY A 1 195 ? 11.455 -5.032 -23.459 1.00 78.25 195 GLY A CA 1
ATOM 1553 C C . GLY A 1 195 ? 12.183 -4.126 -24.468 1.00 78.25 195 GLY A C 1
ATOM 1554 O O . GLY A 1 195 ? 12.803 -4.629 -25.408 1.00 78.25 195 GLY A O 1
ATOM 1555 N N . SER A 1 196 ? 12.151 -2.801 -24.282 1.00 85.06 196 SER A N 1
ATOM 1556 C CA . SER A 1 196 ? 12.886 -1.835 -25.115 1.00 85.06 196 SER A CA 1
ATOM 1557 C C . SER A 1 196 ? 14.197 -1.346 -24.487 1.00 85.06 196 SER A C 1
ATOM 1559 O O . SER A 1 196 ? 15.044 -0.841 -25.220 1.00 85.06 196 SER A O 1
ATOM 1561 N N . PHE A 1 197 ? 14.410 -1.545 -23.181 1.00 88.94 197 PHE A N 1
ATOM 1562 C CA . PHE A 1 197 ? 15.630 -1.138 -22.471 1.00 88.94 197 PHE A CA 1
ATOM 1563 C C . PHE A 1 197 ? 16.886 -1.757 -23.096 1.00 88.94 197 PHE A C 1
ATOM 1565 O O . PHE A 1 197 ? 17.877 -1.072 -23.340 1.00 88.94 197 PHE A O 1
ATOM 1572 N N . PHE A 1 198 ? 16.825 -3.051 -23.417 1.00 85.88 198 PHE A N 1
ATOM 1573 C CA . PHE A 1 198 ? 17.964 -3.796 -23.960 1.00 85.88 198 PHE A CA 1
ATOM 1574 C C . PHE A 1 198 ? 18.157 -3.656 -25.478 1.00 85.88 198 PHE A C 1
ATOM 1576 O O . PHE A 1 198 ? 19.131 -4.187 -26.021 1.00 85.88 198 PHE A O 1
ATOM 1583 N N . ARG A 1 199 ? 17.270 -2.951 -26.192 1.00 83.25 199 ARG A N 1
ATOM 1584 C CA . ARG A 1 199 ? 17.381 -2.821 -27.652 1.00 83.25 199 ARG A CA 1
ATOM 1585 C C . ARG A 1 199 ? 18.602 -1.983 -28.015 1.00 83.25 199 ARG A C 1
ATOM 1587 O O . ARG A 1 199 ? 18.749 -0.855 -27.559 1.00 83.25 199 ARG A O 1
ATOM 1594 N N . GLY A 1 200 ? 19.479 -2.541 -28.851 1.00 75.25 200 GLY A N 1
ATOM 1595 C CA . GLY A 1 200 ? 20.725 -1.878 -29.251 1.00 75.25 200 GLY A CA 1
ATOM 1596 C C . GLY A 1 200 ? 21.716 -1.676 -28.099 1.00 75.25 200 GLY A C 1
ATOM 1597 O O . GLY A 1 200 ? 22.657 -0.891 -28.233 1.00 75.25 200 GLY A O 1
ATOM 1598 N N . LEU A 1 201 ? 21.508 -2.357 -26.966 1.00 79.94 201 LEU A N 1
ATOM 1599 C CA . LEU A 1 201 ? 22.363 -2.221 -25.800 1.00 79.94 201 LEU A CA 1
ATOM 1600 C C . LEU A 1 201 ? 23.691 -2.951 -26.038 1.00 79.94 201 LEU A C 1
ATOM 1602 O O . LEU A 1 201 ? 23.732 -4.114 -26.436 1.00 79.94 201 LEU A O 1
ATOM 1606 N N . ASN A 1 202 ? 24.787 -2.243 -25.808 1.00 72.25 202 ASN A N 1
ATOM 1607 C CA . ASN A 1 202 ? 26.155 -2.724 -25.889 1.00 72.25 202 ASN A CA 1
ATOM 1608 C C . ASN A 1 202 ? 26.924 -2.261 -24.638 1.00 72.25 202 ASN A C 1
ATOM 1610 O O . ASN A 1 202 ? 26.418 -1.503 -23.809 1.00 72.25 202 ASN A O 1
ATOM 1614 N N . GLY A 1 203 ? 28.160 -2.731 -24.466 1.00 69.31 203 GLY A N 1
ATOM 1615 C CA . GLY A 1 203 ? 28.949 -2.404 -23.273 1.00 69.31 203 GLY A CA 1
ATOM 1616 C C . GLY A 1 203 ? 29.195 -0.903 -23.053 1.00 69.31 203 GLY A C 1
ATOM 1617 O O . GLY A 1 203 ? 29.462 -0.514 -21.920 1.00 69.31 203 GLY A O 1
ATOM 1618 N N . GLN A 1 204 ? 29.087 -0.070 -24.096 1.00 74.62 204 GLN A N 1
ATOM 1619 C CA . GLN A 1 204 ? 29.360 1.369 -24.038 1.00 74.62 204 GLN A CA 1
ATOM 1620 C C . GLN A 1 204 ? 28.132 2.196 -23.631 1.00 74.62 204 GLN A C 1
ATOM 1622 O O . GLN A 1 204 ? 28.296 3.190 -22.933 1.00 74.62 204 GLN A O 1
ATOM 1627 N N . ASN A 1 205 ? 26.914 1.784 -24.004 1.00 85.12 205 ASN A N 1
ATOM 1628 C CA . ASN A 1 205 ? 25.686 2.539 -23.705 1.00 85.12 205 ASN A CA 1
ATOM 1629 C C . ASN A 1 205 ? 24.882 2.002 -22.505 1.00 85.12 205 ASN A C 1
ATOM 1631 O O . ASN A 1 205 ? 23.914 2.635 -22.093 1.00 85.12 205 ASN A O 1
ATOM 1635 N N . TYR A 1 206 ? 25.284 0.876 -21.900 1.00 90.50 206 TYR A N 1
ATOM 1636 C CA . TYR A 1 206 ? 24.631 0.342 -20.695 1.00 90.50 206 TYR A CA 1
ATOM 1637 C C . TYR A 1 206 ? 24.534 1.377 -19.564 1.00 90.50 206 TYR A C 1
ATOM 1639 O O . TYR A 1 206 ? 23.489 1.507 -18.931 1.00 90.50 206 TYR A O 1
ATOM 1647 N N . ALA A 1 207 ? 25.631 2.100 -19.305 1.00 91.50 207 ALA A N 1
ATOM 1648 C CA . ALA A 1 207 ? 25.684 3.099 -18.242 1.00 91.50 207 ALA A CA 1
ATOM 1649 C C . ALA A 1 207 ? 24.684 4.235 -18.498 1.00 91.50 207 ALA A C 1
ATOM 1651 O O . ALA A 1 207 ? 23.886 4.539 -17.619 1.00 91.50 207 ALA A O 1
ATOM 1652 N N . GLU A 1 208 ? 24.658 4.764 -19.724 1.00 92.69 208 GLU A N 1
ATOM 1653 C CA . GLU A 1 208 ? 23.736 5.825 -20.138 1.00 92.69 208 GLU A CA 1
ATOM 1654 C C . GLU A 1 208 ? 22.265 5.385 -20.026 1.00 92.69 208 GLU A C 1
ATOM 1656 O O . GLU A 1 208 ? 21.431 6.105 -19.481 1.00 92.69 208 GLU A O 1
ATOM 1661 N N . GLN A 1 209 ? 21.931 4.176 -20.491 1.00 92.62 209 GLN A N 1
ATOM 1662 C CA . GLN A 1 209 ? 20.567 3.642 -20.396 1.00 92.62 209 GLN A CA 1
ATOM 1663 C C . GLN A 1 209 ? 20.141 3.459 -18.934 1.00 92.62 209 GLN A C 1
ATOM 1665 O O . GLN A 1 209 ? 19.028 3.819 -18.552 1.00 92.62 209 GLN A O 1
ATOM 1670 N N . LYS A 1 210 ? 21.041 2.945 -18.089 1.00 94.12 210 LYS A N 1
ATOM 1671 C CA . LYS A 1 210 ? 20.788 2.813 -16.652 1.00 94.12 210 LYS A CA 1
ATOM 1672 C C . LYS A 1 210 ? 20.582 4.177 -15.985 1.00 94.12 210 LYS A C 1
ATOM 1674 O O . LYS A 1 210 ? 19.687 4.295 -15.158 1.00 94.12 210 LYS A O 1
ATOM 1679 N N . GLU A 1 211 ? 21.362 5.194 -16.342 1.00 95.38 211 GLU A N 1
ATOM 1680 C CA . GLU A 1 211 ? 21.202 6.554 -15.807 1.00 95.38 211 GLU A CA 1
ATOM 1681 C C . GLU A 1 211 ? 19.842 7.162 -16.166 1.00 95.38 211 GLU A C 1
ATOM 1683 O O . GLU A 1 211 ? 19.194 7.741 -15.298 1.00 95.38 211 GLU A O 1
ATOM 1688 N N . LYS A 1 212 ? 19.345 6.957 -17.393 1.00 96.25 212 LYS A N 1
ATOM 1689 C CA . LYS A 1 212 ? 17.989 7.395 -17.779 1.00 96.25 212 LYS A CA 1
ATOM 1690 C C . LYS A 1 212 ? 16.901 6.701 -16.959 1.00 96.25 212 LYS A C 1
ATOM 1692 O O . LYS A 1 212 ? 15.952 7.348 -16.519 1.00 96.25 212 LYS A O 1
ATOM 1697 N N . LEU A 1 213 ? 17.052 5.398 -16.711 1.00 96.75 213 LEU A N 1
ATOM 1698 C CA . LEU A 1 213 ? 16.119 4.647 -15.869 1.00 96.75 213 LEU A CA 1
ATOM 1699 C C . LEU A 1 213 ? 16.158 5.128 -14.409 1.00 96.75 213 LEU A C 1
ATOM 1701 O O . LEU A 1 213 ? 15.115 5.260 -13.775 1.00 96.75 213 LEU A O 1
ATOM 1705 N N . ILE A 1 214 ? 17.348 5.430 -13.889 1.00 97.56 214 ILE A N 1
ATOM 1706 C CA . ILE A 1 214 ? 17.518 6.010 -12.552 1.00 97.56 214 ILE A CA 1
ATOM 1707 C C . ILE A 1 214 ? 16.843 7.382 -12.471 1.00 97.56 214 ILE A C 1
ATOM 1709 O O . ILE A 1 214 ? 16.069 7.602 -11.548 1.00 97.56 214 ILE A O 1
ATOM 1713 N N . ALA A 1 215 ? 17.022 8.255 -13.467 1.00 98.38 215 ALA A N 1
ATOM 1714 C CA . ALA A 1 215 ? 16.358 9.559 -13.501 1.00 98.38 215 ALA A CA 1
ATOM 1715 C C . ALA A 1 215 ? 14.820 9.437 -13.489 1.00 98.38 215 ALA A C 1
ATOM 1717 O O . ALA A 1 215 ? 14.126 10.232 -12.855 1.00 98.38 215 ALA A O 1
ATOM 1718 N N . LYS A 1 216 ? 14.270 8.408 -14.148 1.00 98.38 216 LYS A N 1
ATOM 1719 C CA . LYS A 1 216 ? 12.844 8.065 -14.061 1.00 98.38 216 LYS A CA 1
ATOM 1720 C C . LYS A 1 216 ? 12.440 7.643 -12.644 1.00 98.38 216 LYS A C 1
ATOM 1722 O O . LYS A 1 216 ? 11.397 8.083 -12.162 1.00 98.38 216 LYS A O 1
ATOM 1727 N N . PHE A 1 217 ? 13.231 6.797 -11.984 1.00 98.50 217 PHE A N 1
ATOM 1728 C CA . PHE A 1 217 ? 12.953 6.392 -10.604 1.00 98.50 217 PHE A CA 1
ATOM 1729 C C . PHE A 1 217 ? 13.032 7.589 -9.653 1.00 98.50 217 PHE A C 1
ATOM 1731 O O . PHE A 1 217 ? 12.157 7.726 -8.804 1.00 98.50 217 PHE A O 1
ATOM 1738 N N . ASP A 1 218 ? 13.997 8.491 -9.848 1.00 98.62 218 ASP A N 1
ATOM 1739 C CA . ASP A 1 218 ? 14.153 9.710 -9.052 1.00 98.62 218 ASP A CA 1
ATOM 1740 C C . ASP A 1 218 ? 12.922 10.613 -9.169 1.00 98.62 218 ASP A C 1
ATOM 1742 O O . ASP A 1 218 ? 12.356 11.007 -8.152 1.00 98.62 218 ASP A O 1
ATOM 1746 N N . GLN A 1 219 ? 12.412 10.833 -10.386 1.00 98.69 219 GLN A N 1
ATOM 1747 C CA . GLN A 1 219 ? 11.171 11.587 -10.599 1.00 98.69 219 GLN A CA 1
ATOM 1748 C C . GLN A 1 219 ? 9.982 10.997 -9.813 1.00 98.69 219 GLN A C 1
ATOM 1750 O O . GLN A 1 219 ? 9.166 11.725 -9.250 1.00 98.69 219 GLN A O 1
ATOM 1755 N N . LEU A 1 220 ? 9.856 9.668 -9.773 1.00 98.69 220 LEU A N 1
ATOM 1756 C CA . LEU A 1 220 ? 8.788 8.984 -9.035 1.00 98.69 220 LEU A CA 1
ATOM 1757 C C . LEU A 1 220 ? 9.040 9.004 -7.517 1.00 98.69 220 LEU A C 1
ATOM 1759 O O . LEU A 1 220 ? 8.103 9.114 -6.726 1.00 98.69 220 LEU A O 1
ATOM 1763 N N . ARG A 1 221 ? 10.303 8.947 -7.093 1.00 98.25 221 ARG A N 1
ATOM 1764 C CA . ARG A 1 221 ? 10.711 9.077 -5.690 1.00 98.25 221 ARG A CA 1
ATOM 1765 C C . ARG A 1 221 ? 10.402 10.449 -5.119 1.00 98.25 221 ARG A C 1
ATOM 1767 O O . ARG A 1 221 ? 9.988 10.525 -3.967 1.00 98.25 221 ARG A O 1
ATOM 1774 N N . GLU A 1 222 ? 10.557 11.510 -5.906 1.00 98.19 222 GLU A N 1
ATOM 1775 C CA . GLU A 1 222 ? 10.247 12.884 -5.487 1.00 98.19 222 GLU A CA 1
ATOM 1776 C C . GLU A 1 222 ? 8.796 13.048 -5.017 1.00 98.19 222 GLU A C 1
ATOM 1778 O O . GLU A 1 222 ? 8.516 13.869 -4.144 1.00 98.19 222 GLU A O 1
ATOM 1783 N N . ILE A 1 223 ? 7.870 12.246 -5.554 1.00 98.25 223 ILE A N 1
ATOM 1784 C CA . ILE A 1 223 ? 6.465 12.230 -5.124 1.00 98.25 223 ILE A CA 1
ATOM 1785 C C . ILE A 1 223 ? 6.149 11.141 -4.090 1.00 98.25 223 ILE A C 1
ATOM 1787 O O . ILE A 1 223 ? 5.006 11.052 -3.658 1.00 98.25 223 ILE A O 1
ATOM 1791 N N . GLY A 1 224 ? 7.139 10.340 -3.685 1.00 97.88 224 GLY A N 1
ATOM 1792 C CA . GLY A 1 224 ? 7.038 9.358 -2.603 1.00 97.88 224 GLY A CA 1
ATOM 1793 C C . GLY A 1 224 ? 6.852 7.895 -3.021 1.00 97.88 224 GLY A C 1
ATOM 1794 O O . GLY A 1 224 ? 6.608 7.065 -2.149 1.00 97.88 224 GLY A O 1
ATOM 1795 N N . VAL A 1 225 ? 6.997 7.536 -4.304 1.00 98.44 225 VAL A N 1
ATOM 1796 C CA . VAL A 1 225 ? 6.968 6.120 -4.729 1.00 98.44 225 VAL A CA 1
ATOM 1797 C C . VAL A 1 225 ? 8.130 5.363 -4.089 1.00 98.44 225 VAL A C 1
ATOM 1799 O O . VAL A 1 225 ? 9.285 5.700 -4.327 1.00 98.44 225 VAL A O 1
ATOM 1802 N N . ASN A 1 226 ? 7.851 4.317 -3.305 1.00 96.56 226 ASN A N 1
ATOM 1803 C CA . ASN A 1 226 ? 8.887 3.622 -2.528 1.00 96.56 226 ASN A CA 1
ATOM 1804 C C . ASN A 1 226 ? 9.193 2.183 -2.985 1.00 96.56 226 ASN A C 1
ATOM 1806 O O . ASN A 1 226 ? 10.101 1.542 -2.451 1.00 96.56 226 ASN A O 1
ATOM 1810 N N . ARG A 1 227 ? 8.475 1.664 -3.986 1.00 98.12 227 ARG A N 1
ATOM 1811 C CA . ARG A 1 227 ? 8.752 0.356 -4.593 1.00 98.12 227 ARG A CA 1
ATOM 1812 C C . ARG A 1 227 ? 8.677 0.413 -6.100 1.00 98.12 227 ARG A C 1
ATOM 1814 O O . ARG A 1 227 ? 7.733 0.946 -6.681 1.00 98.12 227 ARG A O 1
ATOM 1821 N N . PHE A 1 228 ? 9.657 -0.246 -6.702 1.00 98.38 228 PHE A N 1
ATOM 1822 C CA . PHE A 1 228 ? 9.780 -0.397 -8.138 1.00 98.38 228 PHE A CA 1
ATOM 1823 C C . PHE A 1 228 ? 9.630 -1.864 -8.525 1.00 98.38 228 PHE A C 1
ATOM 1825 O O . PHE A 1 228 ? 10.238 -2.751 -7.919 1.00 98.38 228 PHE A O 1
ATOM 1832 N N . CYS A 1 229 ? 8.815 -2.113 -9.542 1.00 98.06 229 CYS A N 1
ATOM 1833 C CA . CYS A 1 229 ? 8.647 -3.427 -10.140 1.00 98.06 229 CYS A CA 1
ATOM 1834 C C . CYS A 1 229 ? 9.358 -3.467 -11.494 1.00 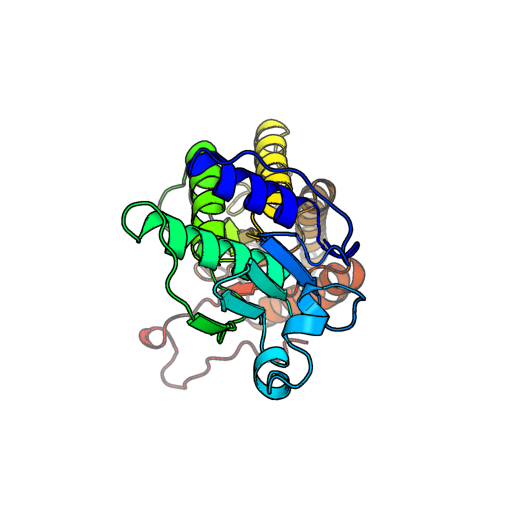98.06 229 CYS A C 1
ATOM 1836 O O . CYS A 1 229 ? 9.261 -2.534 -12.287 1.00 98.06 229 CYS A O 1
ATOM 1838 N N . ILE A 1 230 ? 10.069 -4.549 -11.776 1.00 96.31 230 ILE A N 1
ATOM 1839 C CA . ILE A 1 230 ? 10.811 -4.719 -13.023 1.00 96.31 230 ILE A CA 1
ATOM 1840 C C . ILE A 1 230 ? 10.165 -5.860 -13.805 1.00 96.31 230 ILE A C 1
ATOM 1842 O O . ILE A 1 230 ? 10.190 -7.012 -13.369 1.00 96.31 230 ILE A O 1
ATOM 1846 N N . LEU A 1 231 ? 9.563 -5.539 -14.946 1.00 94.38 231 LEU A N 1
ATOM 1847 C CA . LEU A 1 231 ? 8.825 -6.482 -15.779 1.00 94.38 231 LEU A CA 1
ATOM 1848 C C . LEU A 1 231 ? 9.664 -6.882 -16.988 1.00 94.38 231 LEU A C 1
ATOM 1850 O O . LEU A 1 231 ? 10.183 -6.032 -17.714 1.00 94.38 231 LEU A O 1
ATOM 1854 N N . ASN A 1 232 ? 9.829 -8.184 -17.180 1.00 90.44 232 ASN A N 1
ATOM 1855 C CA . ASN A 1 232 ? 10.642 -8.759 -18.242 1.00 90.44 232 ASN A CA 1
ATOM 1856 C C . ASN A 1 232 ? 9.915 -9.919 -18.938 1.00 90.44 232 ASN A C 1
ATOM 1858 O O . ASN A 1 232 ? 10.563 -10.842 -19.433 1.00 90.44 232 ASN A O 1
ATOM 1862 N N . ASP A 1 233 ? 8.581 -9.887 -18.934 1.00 86.38 233 ASP A N 1
ATOM 1863 C CA . ASP A 1 233 ? 7.713 -10.867 -19.580 1.00 86.38 233 ASP A CA 1
ATOM 1864 C C . ASP A 1 233 ? 7.815 -10.810 -21.113 1.00 86.38 233 ASP A C 1
ATOM 1866 O O . ASP A 1 233 ? 8.043 -11.852 -21.731 1.00 86.38 233 ASP A O 1
ATOM 1870 N N . ASP A 1 234 ? 7.784 -9.619 -21.730 1.00 77.69 234 ASP A N 1
ATOM 1871 C CA . ASP A 1 234 ? 7.966 -9.453 -23.184 1.00 77.69 234 ASP A CA 1
ATOM 1872 C C . ASP A 1 234 ? 9.448 -9.200 -23.546 1.00 77.69 234 ASP A C 1
ATOM 1874 O O . ASP A 1 234 ? 9.839 -8.157 -24.089 1.00 77.69 234 ASP A O 1
ATOM 1878 N N . PHE A 1 235 ? 10.318 -10.155 -23.205 1.00 69.00 235 PHE A N 1
ATOM 1879 C CA . PHE A 1 235 ? 11.759 -10.074 -23.466 1.00 69.00 235 PHE A CA 1
ATOM 1880 C C . PHE A 1 235 ? 12.075 -10.190 -24.968 1.00 69.00 235 PHE A C 1
ATOM 1882 O O . PHE A 1 235 ? 12.091 -11.279 -25.541 1.00 69.00 235 PHE A O 1
ATOM 1889 N N . GLY A 1 236 ? 12.330 -9.052 -25.617 1.00 66.38 236 GLY A N 1
ATOM 1890 C CA . GLY A 1 236 ? 12.628 -8.992 -27.055 1.00 66.38 236 GLY A CA 1
ATOM 1891 C C . GLY A 1 236 ? 14.117 -8.940 -27.420 1.00 66.38 236 GLY A C 1
ATOM 1892 O O . GLY A 1 236 ? 14.465 -9.167 -28.576 1.00 66.38 236 GLY A O 1
ATOM 1893 N N . SER A 1 237 ? 15.003 -8.599 -26.479 1.00 72.44 237 SER A N 1
ATOM 1894 C CA . SER A 1 237 ? 16.447 -8.429 -26.720 1.00 72.44 237 SER A CA 1
ATOM 1895 C C . SER A 1 237 ? 17.240 -8.413 -25.410 1.00 72.44 237 SER A C 1
ATOM 1897 O O . SER A 1 237 ? 16.669 -8.129 -24.361 1.00 72.44 237 SER A O 1
ATOM 1899 N N . GLY A 1 238 ? 18.553 -8.652 -25.482 1.00 78.56 238 GLY A N 1
ATOM 1900 C CA . GLY A 1 238 ? 19.450 -8.743 -24.322 1.00 78.56 238 GLY A CA 1
ATOM 1901 C C . GLY A 1 238 ? 19.796 -10.190 -23.960 1.00 78.56 238 GLY A C 1
ATOM 1902 O O . GLY A 1 238 ? 19.371 -11.129 -24.630 1.00 78.56 238 GLY A O 1
ATOM 1903 N N . SER A 1 239 ? 20.574 -10.379 -22.893 1.00 82.56 239 SER A N 1
ATOM 1904 C CA . SER A 1 239 ? 20.869 -11.697 -22.315 1.00 82.56 239 SER A CA 1
ATOM 1905 C C . SER A 1 239 ? 20.441 -11.767 -20.850 1.00 82.56 239 SER A C 1
ATOM 1907 O O . SER A 1 239 ? 20.308 -10.740 -20.182 1.00 82.56 239 SER A O 1
ATOM 1909 N N . THR A 1 240 ? 20.269 -12.980 -20.321 1.00 83.50 240 THR A N 1
ATOM 1910 C CA . THR A 1 240 ? 19.991 -13.195 -18.893 1.00 83.50 240 THR A CA 1
ATOM 1911 C C . THR A 1 240 ? 21.047 -12.536 -18.002 1.00 83.50 240 THR A C 1
ATOM 1913 O O . THR A 1 240 ? 20.687 -11.894 -17.022 1.00 83.50 240 THR A O 1
ATOM 1916 N N . ASP A 1 241 ? 22.329 -12.593 -18.377 1.00 86.19 241 ASP A N 1
ATOM 1917 C CA . ASP A 1 241 ? 23.418 -11.955 -17.621 1.00 86.19 241 ASP A CA 1
ATOM 1918 C C . ASP A 1 241 ? 23.271 -10.429 -17.557 1.00 86.19 241 ASP A C 1
ATOM 1920 O O . ASP A 1 241 ? 23.572 -9.809 -16.537 1.00 86.19 241 ASP A O 1
ATOM 1924 N N . MET A 1 242 ? 22.772 -9.804 -18.627 1.00 87.25 242 MET A N 1
ATOM 1925 C CA . MET A 1 242 ? 22.506 -8.363 -18.645 1.00 87.25 242 MET A CA 1
ATOM 1926 C C . MET A 1 242 ? 21.328 -7.997 -17.740 1.00 87.25 242 MET A C 1
ATOM 1928 O O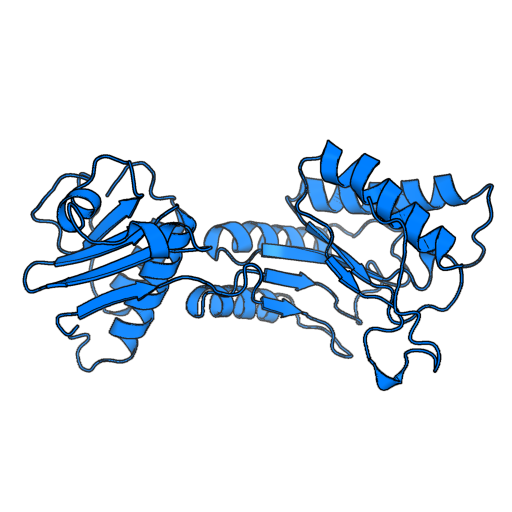 . MET A 1 242 ? 21.384 -6.973 -17.062 1.00 87.25 242 MET A O 1
ATOM 1932 N N . VAL A 1 243 ? 20.294 -8.842 -17.690 1.00 88.62 243 VAL A N 1
ATOM 1933 C CA . VAL A 1 243 ? 19.164 -8.674 -16.764 1.00 88.62 243 VAL A CA 1
ATOM 1934 C C . VAL A 1 243 ? 19.633 -8.811 -15.316 1.00 88.62 243 VAL A C 1
ATOM 1936 O O . VAL A 1 243 ? 19.336 -7.940 -14.504 1.00 88.62 243 VAL A O 1
ATOM 1939 N N . VAL A 1 244 ? 20.421 -9.847 -14.999 1.00 89.62 244 VAL A N 1
ATOM 1940 C CA . VAL A 1 244 ? 21.019 -10.044 -13.664 1.00 89.62 244 VAL A CA 1
ATOM 1941 C C . VAL A 1 244 ? 21.862 -8.835 -13.271 1.00 89.62 244 VAL A C 1
ATOM 1943 O O . VAL A 1 244 ? 21.704 -8.304 -12.173 1.00 89.62 244 VAL A O 1
ATOM 1946 N N . ARG A 1 245 ? 22.733 -8.367 -14.175 1.00 91.25 245 ARG A N 1
ATOM 1947 C CA . ARG A 1 245 ? 23.573 -7.188 -13.944 1.00 91.25 245 ARG A CA 1
ATOM 1948 C C . ARG A 1 245 ? 22.730 -5.954 -13.632 1.00 91.25 245 ARG A C 1
ATOM 1950 O O . ARG A 1 245 ? 23.038 -5.263 -12.667 1.00 91.25 245 ARG A O 1
ATOM 1957 N N . LEU A 1 246 ? 21.675 -5.698 -14.408 1.00 92.62 246 LEU A N 1
ATOM 1958 C CA . LEU A 1 246 ? 20.779 -4.565 -14.176 1.00 92.62 246 LEU A CA 1
ATOM 1959 C C . LEU A 1 246 ? 20.056 -4.681 -12.834 1.00 92.62 246 LEU A C 1
ATOM 1961 O O . LEU A 1 246 ? 20.047 -3.719 -12.073 1.00 92.62 246 LEU A O 1
ATOM 1965 N N . LEU A 1 247 ? 19.480 -5.843 -12.520 1.00 94.44 247 LEU A N 1
ATOM 1966 C CA . LEU A 1 247 ? 18.759 -6.058 -11.265 1.00 94.44 247 LEU A CA 1
ATOM 1967 C C . LEU A 1 247 ? 19.673 -5.891 -10.048 1.00 94.44 247 LEU A C 1
ATOM 1969 O O . LEU A 1 247 ? 19.289 -5.212 -9.099 1.00 94.44 247 LEU A O 1
ATOM 1973 N N . ASN A 1 248 ? 20.892 -6.434 -10.090 1.00 95.25 248 ASN A N 1
ATOM 1974 C CA . ASN A 1 248 ? 21.881 -6.247 -9.027 1.00 95.25 248 ASN A CA 1
ATOM 1975 C C . ASN A 1 248 ? 22.325 -4.788 -8.915 1.00 95.25 248 ASN A C 1
ATOM 1977 O O . ASN A 1 248 ? 22.391 -4.255 -7.808 1.00 95.25 248 ASN A O 1
ATOM 1981 N N . ASP A 1 249 ? 22.588 -4.127 -10.046 1.00 94.75 249 ASP A N 1
ATOM 1982 C CA . ASP A 1 249 ? 22.949 -2.712 -10.068 1.00 94.75 249 ASP A CA 1
ATOM 1983 C C . ASP A 1 249 ? 21.843 -1.856 -9.440 1.00 94.75 249 ASP A C 1
ATOM 1985 O O . ASP A 1 249 ? 22.143 -1.028 -8.584 1.00 94.75 249 ASP A O 1
ATOM 1989 N N . LEU A 1 250 ? 20.581 -2.055 -9.831 1.00 96.44 250 LEU A N 1
ATOM 1990 C CA . LEU A 1 250 ? 19.440 -1.329 -9.271 1.00 96.44 250 LEU A CA 1
ATOM 1991 C C . LEU A 1 250 ? 19.256 -1.657 -7.785 1.00 96.44 250 LEU A C 1
ATOM 1993 O O . LEU A 1 250 ? 19.104 -0.745 -6.975 1.00 96.44 250 LEU A O 1
ATOM 1997 N N . ASN A 1 251 ? 19.330 -2.932 -7.396 1.00 95.38 251 ASN A N 1
ATOM 1998 C CA . ASN A 1 251 ? 19.153 -3.341 -6.006 1.00 95.38 251 ASN A CA 1
ATOM 1999 C C . ASN A 1 251 ? 20.229 -2.733 -5.088 1.00 95.38 251 ASN A C 1
ATOM 2001 O O . ASN A 1 251 ? 19.920 -2.135 -4.059 1.00 95.38 251 ASN A O 1
ATOM 2005 N N . GLN A 1 252 ? 21.503 -2.846 -5.469 1.00 94.00 252 GLN A N 1
ATOM 2006 C CA . GLN A 1 252 ? 22.628 -2.391 -4.652 1.00 94.00 252 GLN A CA 1
ATOM 2007 C C . GLN A 1 252 ? 22.843 -0.881 -4.720 1.00 94.00 252 GLN A C 1
ATOM 2009 O O . GLN A 1 252 ? 23.087 -0.245 -3.695 1.00 94.00 252 GLN A O 1
ATOM 2014 N N . ASN A 1 253 ? 22.785 -0.299 -5.919 1.00 94.44 253 ASN A N 1
ATOM 2015 C CA . ASN A 1 253 ? 23.184 1.091 -6.129 1.00 94.44 253 ASN A CA 1
ATOM 2016 C C . ASN A 1 253 ? 22.030 2.081 -6.070 1.00 94.44 253 ASN A C 1
ATOM 2018 O O . ASN A 1 253 ? 22.310 3.272 -5.967 1.00 94.44 253 ASN A O 1
ATOM 2022 N N . TYR A 1 254 ? 20.782 1.615 -6.118 1.00 96.25 254 TYR A N 1
ATOM 2023 C CA . TYR A 1 254 ? 19.617 2.486 -6.051 1.00 96.25 254 TYR A CA 1
ATOM 2024 C C . TYR A 1 254 ? 18.705 2.131 -4.878 1.00 96.25 254 TYR A C 1
ATOM 2026 O O . TYR A 1 254 ? 18.562 2.932 -3.960 1.00 96.25 254 TYR A O 1
ATOM 2034 N N . VAL A 1 255 ? 18.142 0.921 -4.860 1.00 96.75 255 VAL A N 1
ATOM 2035 C CA . VAL A 1 255 ? 17.113 0.516 -3.889 1.00 96.75 255 VAL A CA 1
ATOM 2036 C C . VAL A 1 255 ? 17.650 0.556 -2.463 1.00 96.75 255 VAL A C 1
ATOM 2038 O O . VAL A 1 255 ? 17.114 1.289 -1.639 1.00 96.75 255 VAL A O 1
ATOM 2041 N N . LYS A 1 256 ? 18.758 -0.147 -2.182 1.00 95.12 256 LYS A N 1
ATOM 2042 C CA . LYS A 1 256 ? 19.385 -0.153 -0.848 1.00 95.12 256 LYS A CA 1
ATOM 2043 C C . LYS A 1 256 ? 19.890 1.235 -0.429 1.00 95.12 256 LYS A C 1
ATOM 2045 O O . LYS A 1 256 ? 19.789 1.582 0.740 1.00 95.12 256 LYS A O 1
ATOM 2050 N N . LYS A 1 257 ? 20.425 2.039 -1.359 1.00 95.88 257 LYS A N 1
ATOM 2051 C CA . LYS A 1 257 ? 20.958 3.381 -1.044 1.00 95.88 257 LYS A CA 1
ATOM 2052 C C . LYS A 1 257 ? 19.869 4.402 -0.720 1.00 95.88 257 LYS A C 1
ATOM 2054 O O . LYS A 1 257 ? 20.121 5.307 0.066 1.00 95.88 257 LYS A O 1
ATOM 2059 N N . ASN A 1 258 ? 18.693 4.257 -1.323 1.00 96.12 258 ASN A N 1
ATOM 2060 C CA . ASN A 1 258 ? 17.563 5.167 -1.145 1.00 96.12 258 ASN A CA 1
ATOM 2061 C C . ASN A 1 258 ? 16.508 4.639 -0.159 1.00 96.12 258 ASN A C 1
ATOM 2063 O O . ASN A 1 258 ? 15.412 5.197 -0.105 1.00 96.12 258 ASN A O 1
ATOM 2067 N N . ASP A 1 259 ? 16.812 3.567 0.582 1.00 96.00 259 ASP A N 1
ATOM 2068 C CA . ASP A 1 259 ? 15.877 2.902 1.503 1.00 96.00 259 ASP A CA 1
ATOM 2069 C C . ASP A 1 259 ? 14.530 2.556 0.833 1.00 96.00 259 ASP A C 1
ATOM 2071 O O . ASP A 1 259 ? 13.442 2.723 1.386 1.00 96.00 259 ASP A O 1
ATOM 2075 N N . CYS A 1 260 ? 14.602 2.132 -0.433 1.00 97.06 260 CYS A N 1
ATOM 2076 C CA . CYS A 1 260 ? 13.439 1.651 -1.167 1.00 97.06 260 CYS A CA 1
ATOM 2077 C C . CYS A 1 260 ? 13.092 0.227 -0.744 1.00 97.06 260 CYS A C 1
ATOM 2079 O O . CYS A 1 260 ? 13.961 -0.575 -0.385 1.00 97.06 260 CYS A O 1
ATOM 2081 N N . LYS A 1 261 ? 11.815 -0.133 -0.875 1.00 96.06 261 LYS A N 1
ATOM 2082 C CA . LYS A 1 261 ? 11.378 -1.506 -0.631 1.00 96.06 261 LYS A CA 1
ATOM 2083 C C . LYS A 1 261 ? 11.933 -2.455 -1.708 1.00 96.06 261 LYS A C 1
ATOM 2085 O O . LYS A 1 261 ? 12.194 -2.021 -2.835 1.00 96.06 261 LYS A O 1
ATOM 2090 N N . PRO A 1 262 ? 12.078 -3.762 -1.403 1.00 95.12 262 PRO A N 1
ATOM 2091 C CA . PRO A 1 262 ? 12.623 -4.733 -2.348 1.00 95.12 262 PRO A CA 1
ATOM 2092 C C . PRO A 1 262 ? 11.899 -4.738 -3.699 1.00 95.12 262 PRO A C 1
ATOM 2094 O O . PRO A 1 262 ? 10.667 -4.653 -3.755 1.00 95.12 262 PRO A O 1
ATOM 2097 N N . ILE A 1 263 ? 12.671 -4.887 -4.777 1.00 96.06 263 ILE A N 1
ATOM 2098 C CA . ILE A 1 263 ? 12.146 -4.994 -6.143 1.00 96.06 263 ILE A CA 1
ATOM 2099 C C . ILE A 1 263 ? 11.229 -6.213 -6.261 1.00 96.06 263 ILE A C 1
ATOM 2101 O O . ILE A 1 263 ? 11.580 -7.310 -5.828 1.00 96.06 263 ILE A O 1
ATOM 2105 N N . ILE A 1 264 ? 10.085 -6.029 -6.922 1.00 95.75 264 ILE A N 1
ATOM 2106 C CA . ILE A 1 264 ? 9.276 -7.136 -7.443 1.00 95.75 264 ILE A CA 1
ATOM 2107 C C . ILE A 1 264 ? 9.672 -7.351 -8.901 1.00 95.75 264 ILE A C 1
ATOM 2109 O O . ILE A 1 264 ? 9.670 -6.411 -9.691 1.00 95.75 264 ILE A O 1
ATOM 2113 N N . TYR A 1 265 ? 10.020 -8.580 -9.268 1.00 94.12 265 TYR A N 1
ATOM 2114 C CA . TYR A 1 265 ? 10.508 -8.902 -10.605 1.00 94.12 265 TYR A CA 1
ATOM 2115 C C . TYR A 1 265 ? 9.607 -9.926 -11.302 1.00 94.12 265 TYR A C 1
ATOM 2117 O O . TYR A 1 265 ? 9.307 -10.972 -10.728 1.00 94.12 265 TYR A O 1
ATOM 2125 N N . CYS A 1 266 ? 9.209 -9.639 -12.545 1.00 92.44 266 CYS A N 1
ATOM 2126 C CA . CYS A 1 266 ? 8.491 -10.578 -13.408 1.00 92.44 266 CYS A CA 1
ATOM 2127 C C . CYS A 1 266 ? 9.458 -11.163 -14.458 1.00 92.44 266 CYS A C 1
ATOM 2129 O O . CYS A 1 266 ? 9.906 -10.417 -15.335 1.00 92.44 266 CYS A O 1
ATOM 2131 N N . PRO A 1 267 ? 9.816 -12.461 -14.386 1.00 87.62 267 PRO A N 1
ATOM 2132 C CA . PRO A 1 267 ? 10.690 -13.105 -15.366 1.00 87.62 267 PRO A CA 1
ATOM 2133 C C . PRO A 1 267 ? 9.981 -13.350 -16.698 1.00 87.62 267 PRO A C 1
ATOM 2135 O O . PRO A 1 267 ? 8.768 -13.497 -16.734 1.00 87.62 267 PRO A O 1
ATOM 2138 N N . GLN A 1 268 ? 10.750 -13.554 -17.771 1.00 82.62 268 GLN A N 1
ATOM 2139 C CA . GLN A 1 268 ? 10.214 -13.993 -19.069 1.00 82.62 268 GLN A CA 1
ATOM 2140 C C . GLN A 1 268 ? 9.467 -15.335 -18.966 1.00 82.62 268 GLN A C 1
ATOM 2142 O O . GLN A 1 268 ? 8.400 -15.525 -19.539 1.00 82.62 268 GLN A O 1
ATOM 2147 N N . GLN A 1 269 ? 10.026 -16.283 -18.213 1.00 80.69 269 GLN A N 1
ATOM 2148 C CA . GLN A 1 269 ? 9.488 -17.637 -18.057 1.00 80.69 269 GLN A CA 1
ATOM 2149 C C . GLN A 1 269 ? 8.653 -17.758 -16.775 1.00 80.69 269 GLN A C 1
ATOM 2151 O O . GLN A 1 269 ? 8.891 -18.628 -15.941 1.00 80.69 269 GLN A O 1
ATOM 2156 N N . TYR A 1 270 ? 7.678 -16.866 -16.591 1.00 84.19 270 TYR A N 1
ATOM 2157 C CA . TYR A 1 270 ? 6.799 -16.879 -15.413 1.00 84.19 270 TYR A CA 1
ATOM 2158 C C . TYR A 1 270 ? 5.789 -18.043 -15.405 1.00 84.19 270 TYR A C 1
ATOM 2160 O O . TYR A 1 270 ? 5.144 -18.299 -14.390 1.00 84.19 270 TYR A O 1
ATOM 2168 N N . ASN A 1 271 ? 5.656 -18.765 -16.521 1.00 82.44 271 ASN A N 1
ATOM 2169 C CA . ASN A 1 271 ? 4.811 -19.946 -16.660 1.00 82.44 271 ASN A CA 1
ATOM 2170 C C . ASN A 1 271 ? 5.675 -21.200 -16.857 1.00 82.44 271 ASN A C 1
ATOM 2172 O O . ASN A 1 271 ? 6.504 -21.252 -17.765 1.00 82.44 271 ASN A O 1
ATOM 2176 N N . ASN A 1 272 ? 5.421 -22.245 -16.061 1.00 78.31 272 ASN A N 1
ATOM 2177 C CA . ASN A 1 272 ? 6.109 -23.536 -16.167 1.00 78.31 272 ASN A CA 1
ATOM 2178 C C . ASN A 1 272 ? 6.040 -24.138 -17.580 1.00 78.31 272 ASN A C 1
ATOM 2180 O O . ASN A 1 272 ? 7.003 -24.762 -18.016 1.00 78.31 272 ASN A O 1
ATOM 2184 N N . ALA A 1 273 ? 4.942 -23.932 -18.312 1.00 79.62 273 ALA A N 1
ATOM 2185 C CA . ALA A 1 273 ? 4.792 -24.434 -19.679 1.00 79.62 273 ALA A CA 1
ATOM 2186 C C . ALA A 1 273 ? 5.758 -23.778 -20.684 1.00 79.62 273 ALA A C 1
ATOM 2188 O O . ALA A 1 273 ? 5.979 -24.322 -21.762 1.00 79.62 273 ALA A O 1
ATOM 2189 N N . TRP A 1 274 ? 6.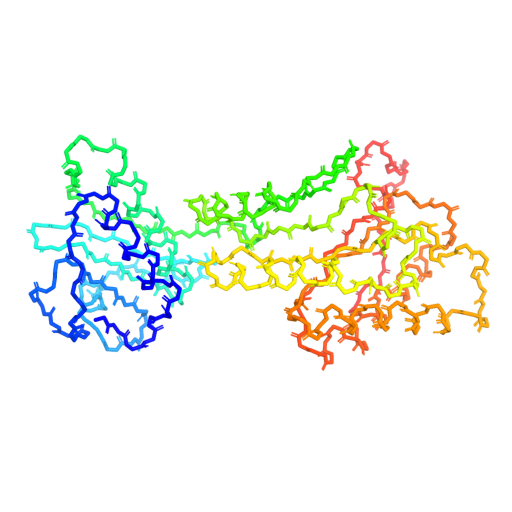315 -22.612 -20.348 1.00 71.56 274 TRP A N 1
ATOM 2190 C CA . TRP A 1 274 ? 7.265 -21.870 -21.181 1.00 71.56 274 TRP A CA 1
ATOM 2191 C C . TRP A 1 274 ? 8.704 -21.969 -20.663 1.00 71.56 274 TRP A C 1
ATOM 2193 O O . TRP A 1 274 ? 9.603 -21.344 -21.223 1.00 71.56 274 TRP A O 1
ATOM 2203 N N . SER A 1 275 ? 8.924 -22.749 -19.600 1.00 66.62 275 SER A N 1
ATOM 2204 C CA . SER A 1 275 ? 10.267 -23.109 -19.151 1.00 66.62 275 SER A CA 1
ATOM 2205 C C . SER A 1 275 ? 10.847 -24.204 -20.050 1.00 66.62 275 SER A C 1
ATOM 2207 O O . SER A 1 275 ? 10.114 -25.063 -20.545 1.00 66.62 275 SER A O 1
ATOM 2209 N N . ASP A 1 276 ? 12.154 -24.153 -20.315 1.00 61.91 276 ASP A N 1
ATOM 2210 C CA . ASP A 1 276 ? 12.813 -25.156 -21.153 1.00 61.91 276 ASP A CA 1
ATOM 2211 C C . ASP A 1 276 ? 12.735 -26.569 -20.535 1.00 61.91 276 ASP A C 1
ATOM 2213 O O . ASP A 1 276 ? 12.565 -26.746 -19.327 1.00 61.91 276 ASP A O 1
ATOM 2217 N N . SER A 1 277 ? 12.883 -27.612 -21.360 1.00 53.91 277 SER A N 1
ATOM 2218 C CA . SER A 1 277 ? 12.831 -29.022 -20.927 1.00 53.91 277 SER A CA 1
ATOM 2219 C C . SER A 1 277 ? 13.940 -29.420 -19.938 1.00 53.91 277 SER A C 1
ATOM 2221 O O . SER A 1 277 ? 13.939 -30.544 -19.442 1.00 53.91 277 SER A O 1
ATOM 2223 N N . ASN A 1 278 ? 14.881 -28.513 -19.653 1.00 55.88 278 ASN A N 1
ATOM 2224 C CA . ASN A 1 278 ? 15.949 -28.678 -18.670 1.00 55.88 278 ASN A CA 1
ATOM 2225 C C . ASN A 1 278 ? 15.640 -27.985 -17.333 1.00 55.88 278 ASN A C 1
ATOM 2227 O O . ASN A 1 278 ? 16.474 -28.020 -16.428 1.00 55.88 278 ASN A O 1
ATOM 2231 N N . GLY A 1 279 ? 14.472 -27.348 -17.194 1.00 47.16 279 GLY A N 1
ATOM 2232 C CA . GLY A 1 279 ? 14.051 -26.698 -15.960 1.00 47.16 279 GLY A CA 1
ATOM 2233 C C . GLY A 1 279 ? 14.980 -25.569 -15.517 1.00 47.16 279 GLY A C 1
ATOM 2234 O O . GLY A 1 279 ? 15.038 -25.286 -14.318 1.00 47.16 279 GLY A O 1
ATOM 2235 N N . LYS A 1 280 ? 15.715 -24.913 -16.434 1.00 49.97 280 LYS A N 1
ATOM 2236 C CA . LYS A 1 280 ? 16.541 -23.744 -16.092 1.00 49.97 280 LYS A CA 1
ATOM 2237 C C . LYS A 1 280 ? 15.636 -22.536 -15.846 1.00 49.97 280 LYS A C 1
ATOM 2239 O O . LYS A 1 280 ? 15.569 -21.604 -16.632 1.00 49.97 280 LYS A O 1
ATOM 2244 N N . ARG A 1 281 ? 14.974 -22.546 -14.690 1.00 54.81 281 ARG A N 1
ATOM 2245 C CA . ARG A 1 281 ? 14.103 -21.480 -14.173 1.00 54.81 281 ARG A CA 1
ATOM 2246 C C . ARG A 1 281 ? 14.854 -20.209 -13.770 1.00 54.81 281 ARG A C 1
ATOM 2248 O O . ARG A 1 281 ? 14.250 -19.258 -13.287 1.00 54.81 281 ARG A O 1
ATOM 2255 N N . GLU A 1 282 ? 16.176 -20.209 -13.845 1.00 55.12 282 GLU A N 1
ATOM 2256 C CA . GLU A 1 282 ? 16.957 -19.459 -12.875 1.00 55.12 282 GLU A CA 1
ATOM 2257 C C . GLU A 1 282 ? 17.714 -18.315 -13.538 1.00 55.12 282 GLU A C 1
ATOM 2259 O O . GLU A 1 282 ? 18.788 -18.488 -14.115 1.00 55.12 282 GLU A O 1
ATOM 2264 N N . ILE A 1 283 ? 17.177 -17.112 -13.352 1.00 60.81 283 ILE A N 1
ATOM 2265 C CA . ILE A 1 283 ? 18.014 -15.930 -13.174 1.00 60.81 283 ILE A CA 1
ATOM 2266 C C . ILE A 1 283 ? 18.869 -16.200 -11.934 1.00 60.81 283 ILE A C 1
ATOM 2268 O O . ILE A 1 283 ? 18.403 -16.093 -10.801 1.00 60.81 283 ILE A O 1
ATOM 2272 N N . LYS A 1 284 ? 20.103 -16.654 -12.156 1.00 65.38 284 LYS A N 1
ATOM 2273 C CA . LYS A 1 284 ? 21.085 -16.920 -11.099 1.00 65.38 284 LYS A CA 1
ATOM 2274 C C . LYS A 1 284 ? 21.867 -15.656 -10.778 1.00 65.38 284 LYS A C 1
ATOM 2276 O O . LYS A 1 284 ? 22.054 -14.805 -11.637 1.00 65.38 284 LYS A O 1
ATOM 2281 N N . GLY A 1 285 ? 22.381 -15.575 -9.552 1.00 66.69 285 GLY A N 1
ATOM 2282 C CA . GLY A 1 285 ? 23.305 -14.511 -9.159 1.00 66.69 285 GLY A CA 1
ATOM 2283 C C . GLY A 1 285 ? 22.643 -13.184 -8.788 1.00 66.69 285 GLY A C 1
ATOM 2284 O O . GLY A 1 285 ? 23.318 -12.162 -8.847 1.00 66.69 285 GLY A O 1
ATOM 2285 N N . LEU A 1 286 ? 21.360 -13.181 -8.407 1.00 75.56 286 LEU A N 1
ATOM 2286 C CA . LEU A 1 286 ? 20.730 -12.022 -7.763 1.00 75.56 286 LEU A CA 1
ATOM 2287 C C . LEU A 1 286 ? 21.297 -11.827 -6.344 1.00 75.56 286 LEU A C 1
ATOM 2289 O O . LEU A 1 286 ? 21.468 -12.805 -5.615 1.00 75.56 286 LEU A O 1
ATOM 2293 N N . THR A 1 287 ? 21.597 -10.581 -5.968 1.00 63.38 287 THR A N 1
ATOM 2294 C CA . THR A 1 287 ? 22.259 -10.182 -4.702 1.00 63.38 287 THR A CA 1
ATOM 2295 C C . THR A 1 287 ? 21.715 -8.866 -4.141 1.00 63.38 287 THR A C 1
ATOM 2297 O O . THR A 1 287 ? 21.304 -8.005 -4.949 1.00 63.38 287 THR A O 1
#

Radius of gyration: 22.59 Å; chains: 1; bounding box: 58×46×60 Å

Foldseek 3Di:
DFPQQDPLLVVLLCVLQVVLVDDDDDDDQAPQQDQEHEEEPPTDGPLNVVCVVPPCVVLLVAALKKKWFDDPRHIHIYTPHNSVSLVVSLVLSVQQVPDPSSDHDGDMDIDHDPDNAFADELADQAGDDLVVLLVRLQVCLSVVHQEYEYPGPPDCCQEVVVLDADDPVVLVSLLVVCVSCVNRNHAYEYEHECQNLQVVDDPVCLVVSLVSNLVNVVSSVVSPRQEYEYEHQNNNDDDLVSVLVSQQCCVPVPNVVPVGDHYHYHHNPNDPVSADPVNPPDSPDRD

Secondary structure (DSSP, 8-state):
--TTS-HHHHHHHHHHHHTTTPPP----TT-TT-SEEEEETTS-SHHHHHTTT---TTGGGSTT-EEEEE-SS-EEEEESSHHHHHHHHHHHHHHHHHSGGG-PPSEEEEE--SSS--EEE--SSS---HHHHHHHHHHHHHTT--EEEE--TT-STTTTTTTSPPPHHHHHHHHHHHHHHHHHS-EEEEEEETTTTTTT--TTTHHHHHHHHHHHHHHHHHTT---EEEE-SS--SS-HHHHHHHHHHHIIIIITTTTPPPPEEE-TT-SGGGS-TT---------

pLDDT: mean 91.92, std 9.83, range [47.16, 98.81]

Sequence (287 aa):
MGNEITQPTRDYLTEVLEQIGSTVQFVDANNASAQIRLGIKGTPSEAVKVFEGANLEKAFAEPDAYAIRVDDKAVTILGAESMGAFYGVATLKMMLSSLENHQLPQVEIHDWASIPLRGFVEGFYGGFNHQQRVSLMNFARDVKMNLYVYAAKSDRYHTDWWDKLYPDEQMNQFRELVELEKKTGCEFAWSVHLGSFFRGLNGQNYAEQKEKLIAKFDQLREIGVNRFCILNDDFGSGSTDMVVRLLNDLNQNYVKKNDCKPIIYCPQQYNNAWSDSNGKREIKGLT